Protein AF-A0A0R3KIQ6-F1 (afdb_monomer_lite)

Sequence (219 aa):
MPLKGTGNAFWSISVEEQFYLLAPAIVVAMKFGRNPFLWILVSSFLWFFHLVDFASISLGVLAATTQRLYGNFHLRTSIVAILVGSCILSLLVLATLSYARGAPFFAISTVLLCARPGSRHSIGMLAGAISYPMYLNHWIGGFVVHGIAKRIDWLTQPATGLLSYAVGVAAGAFAYVMIDRTVMANRDKFYSPQFGTTLALIAYGLVLLGISGGFSLVK

Foldseek 3Di:
DVVPPPCCVVQFDPVVVLCVLVLCCCCPVPPCSLPLVVLVVVLVVCLVVLVQ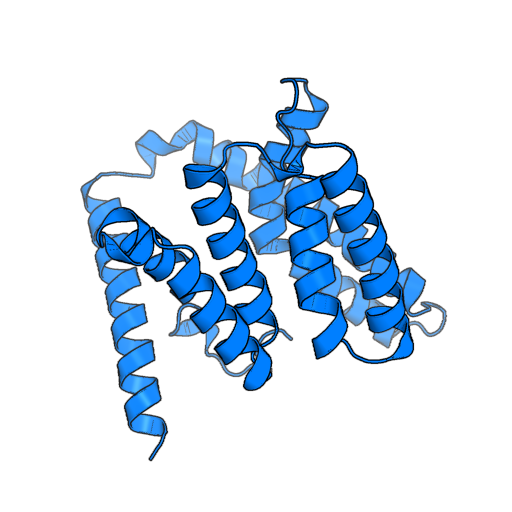VSSLVSLVSSVVSVCVVPPLPCPPPVNLVVLVVQLVVLVVCCVPPDCSRSVSSNNSSVCSNPPDDDDDDPVVVLCVLLVVLLVVQLVVLLVVLVVVCVVPVVCDPVNSVVRSNVVSSVRSSVCSVPPVVVCVVCVVVVDDPVVVVVVSCVNVVSSVCVVVVVVVVVD

Organism: NCBI:txid280332

pLDDT: mean 86.58, std 12.36, range [36.0, 98.19]

Secondary structure (DSSP, 8-state):
-TTTT-SGGGTS--HHHHHHHHHHHHHHH-GGGG-HHHHHHHHHHHHHTT-HHHHHHHHHHHHHHHHHHH-SGGGSHHHHHHHHHHHHHHHHHHHHT-HHHHHHHHHHHHHHHH-S-----HHHHHHHHHHHHHHHHHHHHHHHHHHHHTT-TT--HHHHHHHHHHHHHHHHHHHIIIIIHHHHHTHHHH--HHHHHHHHHHHHHHHHHHHHHHHHHT-

Radius of gyration: 19.75 Å; chains: 1; bounding box: 46×47×53 Å

Structure (mmCIF, N/CA/C/O backbone):
data_AF-A0A0R3KIQ6-F1
#
_entry.id   AF-A0A0R3KIQ6-F1
#
loop_
_atom_site.group_PDB
_atom_site.id
_atom_site.type_symbol
_atom_site.label_atom_id
_atom_site.label_alt_id
_atom_site.label_comp_id
_atom_site.label_asym_id
_atom_site.label_entity_id
_atom_site.label_seq_id
_atom_site.pdbx_PDB_ins_code
_atom_site.Cartn_x
_atom_site.Cartn_y
_atom_site.Cartn_z
_atom_site.occupancy
_atom_site.B_iso_or_equiv
_atom_site.auth_seq_id
_atom_site.auth_comp_id
_atom_site.auth_asym_id
_atom_site.auth_atom_id
_atom_site.pdbx_PDB_model_num
ATOM 1 N N . MET A 1 1 ? 10.324 -12.050 -9.254 1.00 36.00 1 MET A N 1
ATOM 2 C CA . MET A 1 1 ? 9.281 -12.612 -8.366 1.00 36.00 1 MET A CA 1
ATOM 3 C C . MET A 1 1 ? 9.429 -11.945 -7.013 1.00 36.00 1 MET A C 1
ATOM 5 O O . MET A 1 1 ? 10.580 -11.863 -6.587 1.00 36.00 1 MET A O 1
ATOM 9 N N . PRO A 1 2 ? 8.340 -11.499 -6.360 1.00 37.22 2 PRO A N 1
ATOM 10 C CA . PRO A 1 2 ? 8.404 -10.718 -5.118 1.00 37.22 2 PRO A CA 1
ATOM 11 C C . PRO A 1 2 ? 9.254 -11.371 -4.019 1.00 37.22 2 PRO A C 1
ATOM 13 O O . PRO A 1 2 ? 9.805 -10.677 -3.183 1.00 37.22 2 PRO A O 1
ATOM 16 N N . LEU A 1 3 ? 9.436 -12.698 -4.054 1.00 47.47 3 LEU A N 1
ATOM 17 C CA . LEU A 1 3 ? 10.162 -13.447 -3.024 1.00 47.47 3 LEU A CA 1
ATOM 18 C C . LEU A 1 3 ? 11.100 -14.533 -3.592 1.00 47.47 3 LEU A C 1
ATOM 20 O O . LEU A 1 3 ? 11.274 -15.583 -2.988 1.00 47.47 3 LEU A O 1
ATOM 24 N N . LYS A 1 4 ? 11.674 -14.325 -4.790 1.00 51.38 4 LYS A N 1
ATOM 25 C CA . LYS A 1 4 ? 12.694 -15.212 -5.417 1.00 51.38 4 LYS A CA 1
ATOM 26 C C . LYS A 1 4 ? 12.372 -16.731 -5.472 1.00 51.38 4 LYS A C 1
ATOM 28 O O . LYS A 1 4 ? 13.275 -17.523 -5.701 1.00 51.38 4 LYS A O 1
ATOM 33 N N . GLY A 1 5 ? 11.111 -17.146 -5.313 1.00 47.22 5 GLY A N 1
ATOM 34 C CA . GLY A 1 5 ? 10.705 -18.559 -5.365 1.00 47.22 5 GLY A CA 1
ATOM 35 C C . GLY A 1 5 ? 11.002 -19.369 -4.095 1.00 47.22 5 GLY A C 1
ATOM 36 O O . GLY A 1 5 ? 10.979 -20.592 -4.146 1.00 47.22 5 GLY A O 1
ATOM 37 N N . THR A 1 6 ? 11.264 -18.725 -2.953 1.00 49.97 6 THR A N 1
ATOM 38 C CA . THR A 1 6 ? 11.767 -19.395 -1.735 1.00 49.97 6 THR A CA 1
ATOM 39 C C . THR A 1 6 ? 10.716 -20.148 -0.907 1.00 49.97 6 THR A C 1
ATOM 41 O O . THR A 1 6 ? 10.953 -20.428 0.261 1.00 49.97 6 THR A O 1
ATOM 44 N N . GLY A 1 7 ? 9.536 -20.465 -1.449 1.00 43.06 7 GLY A N 1
ATOM 45 C CA . GLY A 1 7 ? 8.493 -21.206 -0.719 1.00 43.06 7 GLY A CA 1
ATOM 46 C C . GLY A 1 7 ? 7.893 -20.482 0.497 1.00 43.06 7 GLY A C 1
ATOM 47 O O . GLY A 1 7 ? 6.891 -20.942 1.023 1.00 43.06 7 GLY A O 1
ATOM 48 N N . ASN A 1 8 ? 8.417 -19.317 0.899 1.00 45.06 8 ASN A N 1
ATOM 49 C CA . ASN A 1 8 ? 7.943 -18.541 2.053 1.00 45.06 8 ASN A CA 1
ATOM 50 C C . ASN A 1 8 ? 6.436 -18.238 2.019 1.00 45.06 8 ASN A C 1
ATOM 52 O O . ASN A 1 8 ? 5.838 -18.107 3.077 1.00 45.06 8 ASN A O 1
ATOM 56 N N . ALA A 1 9 ? 5.818 -18.208 0.834 1.00 47.91 9 ALA A N 1
ATOM 57 C CA . ALA A 1 9 ? 4.373 -18.057 0.663 1.00 47.91 9 ALA A CA 1
ATOM 58 C C . ALA A 1 9 ? 3.537 -19.241 1.199 1.00 47.91 9 ALA A C 1
ATOM 60 O O . ALA A 1 9 ? 2.340 -19.082 1.410 1.00 47.91 9 ALA A O 1
ATOM 61 N N . PHE A 1 10 ? 4.132 -20.422 1.407 1.00 44.00 10 PHE A N 1
ATOM 62 C CA . PHE A 1 10 ? 3.423 -21.604 1.913 1.00 44.00 10 PHE A CA 1
ATOM 63 C C . PHE A 1 10 ? 3.305 -21.641 3.441 1.00 44.00 10 PHE A C 1
ATOM 65 O O . PHE A 1 10 ? 2.395 -22.282 3.958 1.00 44.00 10 PHE A O 1
ATOM 72 N N . TRP A 1 11 ? 4.214 -20.984 4.168 1.00 40.31 11 TRP A N 1
ATOM 73 C CA . TRP A 1 11 ? 4.325 -21.113 5.631 1.00 40.31 11 TRP A CA 1
ATOM 74 C C . TRP A 1 11 ? 4.479 -19.787 6.378 1.00 40.31 11 TRP A C 1
ATOM 76 O O . TRP A 1 11 ? 4.433 -19.781 7.606 1.00 40.31 11 TRP A O 1
ATOM 86 N N . SER A 1 12 ? 4.640 -18.663 5.676 1.00 45.25 12 SER A N 1
ATOM 87 C CA . SER A 1 12 ? 4.770 -17.345 6.291 1.00 45.25 12 SER A CA 1
ATOM 88 C C . SER A 1 12 ? 3.876 -16.335 5.585 1.00 45.25 12 SER A C 1
ATOM 90 O O . SER A 1 12 ? 3.903 -16.186 4.364 1.00 45.25 12 SER A O 1
ATOM 92 N N . ILE A 1 13 ? 3.091 -15.614 6.380 1.00 58.38 13 ILE A N 1
ATOM 93 C CA . ILE A 1 13 ? 2.455 -14.373 5.946 1.00 58.38 13 ILE A CA 1
ATOM 94 C C . ILE A 1 13 ? 3.600 -13.429 5.556 1.00 58.38 13 ILE A C 1
ATOM 96 O O . ILE A 1 13 ? 4.534 -13.256 6.347 1.00 58.38 13 ILE A O 1
ATOM 100 N N . SER A 1 14 ? 3.586 -12.875 4.339 1.00 66.06 14 SER A N 1
ATOM 101 C CA . SER A 1 14 ? 4.676 -12.000 3.899 1.00 66.06 14 SER A CA 1
ATOM 102 C C . SER A 1 14 ? 4.797 -10.797 4.843 1.00 66.06 14 SER A C 1
ATOM 104 O O . SER A 1 14 ? 3.870 -10.432 5.566 1.00 66.06 14 SER A O 1
ATOM 106 N N . VAL A 1 15 ? 5.999 -10.230 4.928 1.00 61.94 15 VAL A N 1
ATOM 107 C CA . VAL A 1 15 ? 6.322 -9.198 5.924 1.00 61.94 15 VAL A CA 1
ATOM 108 C C . VAL A 1 15 ? 5.410 -7.969 5.770 1.00 61.94 15 VAL A C 1
ATOM 110 O O . VAL A 1 15 ? 5.099 -7.304 6.756 1.00 61.94 15 VAL A O 1
ATOM 113 N N . GLU A 1 16 ? 4.927 -7.699 4.555 1.00 66.75 16 GLU A N 1
ATOM 114 C CA . GLU A 1 16 ? 3.929 -6.661 4.271 1.00 66.75 16 GLU A CA 1
ATOM 115 C C . GLU A 1 16 ? 2.601 -6.931 5.004 1.00 66.75 16 GLU A C 1
ATOM 117 O O . GLU A 1 16 ? 2.075 -6.084 5.726 1.00 66.75 16 GLU A O 1
ATOM 122 N N . GLU A 1 17 ? 2.096 -8.155 4.917 1.00 72.06 17 GLU A N 1
ATOM 123 C CA . GLU A 1 17 ? 0.870 -8.594 5.568 1.00 72.06 17 GLU A CA 1
ATOM 124 C C . GLU A 1 17 ? 1.038 -8.723 7.091 1.00 72.06 17 GLU A C 1
ATOM 126 O O . GLU A 1 17 ? 0.106 -8.419 7.839 1.00 72.06 17 GLU A O 1
ATOM 131 N N . GLN A 1 18 ? 2.236 -9.065 7.582 1.00 71.38 18 GLN A N 1
ATOM 132 C CA . GLN A 1 18 ? 2.551 -8.971 9.016 1.00 71.38 18 GLN A CA 1
ATOM 133 C C . GLN A 1 18 ? 2.454 -7.521 9.506 1.00 71.38 18 GLN A C 1
ATOM 135 O O . GLN A 1 18 ? 1.893 -7.264 10.576 1.00 71.38 18 GLN A O 1
ATOM 140 N N . PHE A 1 19 ? 2.943 -6.559 8.716 1.00 74.44 19 PHE A N 1
ATOM 141 C CA . PHE A 1 19 ? 2.805 -5.141 9.034 1.00 74.44 19 PHE A CA 1
ATOM 142 C C . PHE A 1 19 ? 1.327 -4.731 9.109 1.00 74.44 19 PHE A C 1
ATOM 144 O O . PHE A 1 19 ? 0.935 -4.053 10.062 1.00 74.44 19 PHE A O 1
ATOM 151 N N . TYR A 1 20 ? 0.484 -5.184 8.175 1.00 77.50 20 TYR A N 1
ATOM 152 C CA . TYR A 1 20 ? -0.956 -4.897 8.207 1.00 77.50 20 TYR A CA 1
ATOM 153 C C . TYR A 1 20 ? -1.700 -5.543 9.376 1.00 77.50 20 TYR A C 1
ATOM 155 O O . TYR A 1 20 ? -2.711 -4.998 9.811 1.00 77.50 20 TYR A O 1
ATOM 163 N N . LEU A 1 21 ? -1.210 -6.658 9.921 1.00 83.00 21 LEU A N 1
ATOM 164 C CA . LEU A 1 21 ? -1.785 -7.272 11.122 1.00 83.00 21 LEU A CA 1
ATOM 165 C C . LEU A 1 21 ? -1.336 -6.572 12.414 1.00 83.00 21 LEU A C 1
ATOM 167 O O . LEU A 1 21 ? -2.117 -6.464 13.366 1.00 83.00 21 LEU A O 1
ATOM 171 N N . LEU A 1 22 ? -0.088 -6.097 12.462 1.00 82.69 22 LEU A N 1
ATOM 172 C CA . LEU A 1 22 ? 0.516 -5.524 13.667 1.00 82.69 22 LEU A CA 1
ATOM 173 C C . LEU A 1 22 ? 0.264 -4.021 13.816 1.00 82.69 22 LEU A C 1
ATOM 175 O O . LEU A 1 22 ? -0.089 -3.571 14.907 1.00 82.69 22 LEU A O 1
ATOM 179 N N . ALA A 1 23 ? 0.416 -3.228 12.752 1.00 80.00 23 ALA A N 1
ATOM 180 C CA . ALA A 1 23 ? 0.294 -1.772 12.841 1.00 80.00 23 ALA A CA 1
ATOM 181 C C . ALA A 1 23 ? -1.091 -1.317 13.348 1.00 80.00 23 ALA A C 1
ATOM 183 O O . ALA A 1 23 ? -1.128 -0.526 14.294 1.00 80.00 23 ALA A O 1
ATOM 184 N N . PRO A 1 24 ? -2.234 -1.832 12.844 1.00 80.75 24 PRO A N 1
ATOM 185 C CA . PRO A 1 24 ? -3.546 -1.498 13.395 1.00 80.75 24 PRO A CA 1
ATOM 186 C C . PRO A 1 24 ? -3.693 -1.903 14.860 1.00 80.75 24 PRO A C 1
ATOM 188 O O . PRO A 1 24 ? -4.222 -1.122 15.647 1.00 80.75 24 PRO A O 1
ATOM 191 N N . ALA A 1 25 ? -3.181 -3.074 15.256 1.00 84.69 25 ALA A N 1
ATOM 192 C CA . ALA A 1 25 ? -3.214 -3.509 16.649 1.00 84.69 25 ALA A CA 1
ATOM 193 C C . ALA A 1 25 ? -2.437 -2.535 17.551 1.00 84.69 25 ALA A C 1
ATOM 195 O O . ALA A 1 25 ? -2.961 -2.104 18.575 1.00 84.69 25 ALA A O 1
ATOM 196 N N . ILE A 1 26 ? -1.245 -2.096 17.138 1.00 82.69 26 ILE A N 1
ATOM 197 C CA . ILE A 1 26 ? -0.446 -1.107 17.877 1.00 82.69 26 ILE A CA 1
ATOM 198 C C . ILE A 1 26 ? -1.175 0.243 17.950 1.00 82.69 26 ILE A C 1
ATOM 200 O O . ILE A 1 26 ? -1.303 0.820 19.029 1.00 82.69 26 ILE A O 1
ATOM 204 N N . VAL A 1 27 ? -1.694 0.748 16.826 1.00 83.62 27 VAL A N 1
ATOM 205 C CA . VAL A 1 27 ? -2.391 2.047 16.759 1.00 83.62 27 VAL A CA 1
ATOM 206 C C . VAL A 1 27 ? -3.682 2.041 17.588 1.00 83.62 27 VAL A C 1
ATOM 208 O O . VAL A 1 27 ? -4.011 3.027 18.258 1.00 83.62 27 VAL A O 1
ATOM 211 N N . VAL A 1 28 ? -4.443 0.947 17.554 1.00 85.50 28 VAL A N 1
ATOM 212 C CA . VAL A 1 28 ? -5.732 0.844 18.245 1.00 85.50 28 VAL A CA 1
ATOM 213 C C . VAL A 1 28 ? -5.536 0.519 19.721 1.00 85.50 28 VAL A C 1
ATOM 215 O O . VAL A 1 28 ? -6.093 1.236 20.556 1.00 85.50 28 VAL A O 1
ATOM 218 N N . ALA A 1 29 ? -4.739 -0.501 20.046 1.00 86.38 29 ALA A N 1
ATOM 219 C CA . ALA A 1 29 ? -4.605 -1.026 21.403 1.00 86.38 29 ALA A CA 1
ATOM 220 C C . ALA A 1 29 ? -3.623 -0.228 22.273 1.00 86.38 29 ALA A C 1
ATOM 222 O O . ALA A 1 29 ? -3.791 -0.178 23.491 1.00 86.38 29 ALA A O 1
ATOM 223 N N . MET A 1 30 ? -2.617 0.429 21.684 1.00 87.12 30 MET A N 1
ATOM 224 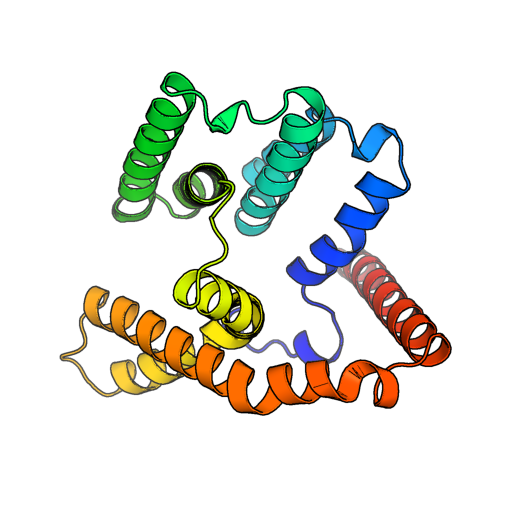C CA . MET A 1 30 ? -1.566 1.112 22.443 1.00 87.12 30 MET A CA 1
ATOM 225 C C . MET A 1 30 ? -1.674 2.630 22.289 1.00 87.12 30 MET A C 1
ATOM 227 O O . MET A 1 30 ? -1.696 3.174 21.185 1.00 87.12 30 MET A O 1
ATOM 231 N N . LYS A 1 31 ? -1.691 3.362 23.413 1.00 83.38 31 LYS A N 1
ATOM 232 C CA . LYS A 1 31 ? -1.783 4.836 23.396 1.00 83.38 31 LYS A CA 1
ATOM 233 C C . LYS A 1 31 ? -0.633 5.481 22.616 1.00 83.38 31 LYS A C 1
ATOM 235 O O . LYS A 1 31 ? -0.865 6.441 21.888 1.00 83.38 31 LYS A O 1
ATOM 240 N N . PHE A 1 32 ? 0.580 4.936 22.730 1.00 88.50 32 PHE A N 1
ATOM 241 C CA . PHE A 1 32 ? 1.753 5.449 22.021 1.00 88.50 32 PHE A CA 1
ATOM 242 C C . PHE A 1 32 ? 1.733 5.144 20.518 1.00 88.50 32 PHE A C 1
ATOM 244 O O . PHE A 1 32 ? 2.318 5.899 19.751 1.00 88.50 32 PHE A O 1
ATOM 251 N N . GLY A 1 33 ? 1.012 4.106 20.072 1.00 84.75 33 GLY A N 1
ATOM 252 C CA . GLY A 1 33 ? 0.865 3.776 18.649 1.00 84.75 33 GLY A CA 1
ATOM 253 C C . GLY A 1 33 ? 0.164 4.876 17.849 1.00 84.75 33 GLY A C 1
ATOM 254 O O . GLY A 1 33 ? 0.202 4.901 16.626 1.00 84.75 33 GLY A O 1
ATOM 255 N N . ARG A 1 34 ? -0.457 5.825 18.547 1.00 89.38 34 ARG A N 1
ATOM 256 C CA . ARG A 1 34 ? -1.165 6.976 17.986 1.00 89.38 34 ARG A CA 1
ATOM 257 C C . ARG A 1 34 ? -0.287 8.223 17.869 1.00 89.38 34 ARG A C 1
ATOM 259 O O . ARG A 1 34 ? -0.786 9.255 17.434 1.00 89.38 34 ARG A O 1
ATOM 266 N N . ASN A 1 35 ? 0.970 8.150 18.303 1.00 92.69 35 ASN A N 1
ATOM 267 C CA . ASN A 1 35 ? 1.903 9.268 18.315 1.00 92.69 35 ASN A CA 1
ATOM 268 C C . ASN A 1 35 ? 2.641 9.370 16.962 1.00 92.69 35 ASN A C 1
ATOM 270 O O . ASN A 1 35 ? 3.396 8.455 16.636 1.00 92.69 35 ASN A O 1
ATOM 274 N N . PRO A 1 36 ? 2.499 10.466 16.191 1.00 93.81 36 PRO A N 1
ATOM 275 C CA . PRO A 1 36 ? 3.226 10.643 14.932 1.00 93.81 36 PRO A CA 1
ATOM 276 C C . PRO A 1 36 ? 4.748 10.605 15.089 1.00 93.81 36 PRO A C 1
ATOM 278 O O . PRO A 1 36 ? 5.432 10.092 14.211 1.00 93.81 36 PRO A O 1
ATOM 281 N N . PHE A 1 37 ? 5.295 11.076 16.215 1.00 94.69 37 PHE A N 1
ATOM 282 C CA . PHE A 1 37 ? 6.743 11.061 16.444 1.00 94.69 37 PHE A CA 1
ATOM 283 C C . PHE A 1 37 ? 7.321 9.644 16.431 1.00 94.69 37 PHE A C 1
ATOM 285 O O . PHE A 1 37 ? 8.405 9.434 15.894 1.00 94.69 37 PHE A O 1
ATOM 292 N N . LEU A 1 38 ? 6.579 8.657 16.947 1.00 93.50 38 LEU A N 1
ATOM 293 C CA . LEU A 1 38 ? 6.974 7.251 16.847 1.00 93.50 38 LEU A CA 1
ATOM 294 C C . LEU A 1 38 ? 7.113 6.833 15.384 1.00 93.50 38 LEU A C 1
ATOM 296 O O . LEU A 1 38 ? 8.107 6.224 15.006 1.00 93.50 38 LEU A O 1
ATOM 300 N N . TRP A 1 39 ? 6.127 7.178 14.559 1.00 94.25 39 TRP A N 1
ATOM 301 C CA . TRP A 1 39 ? 6.110 6.778 13.157 1.00 94.25 39 TRP A CA 1
ATOM 302 C C . TRP A 1 39 ? 7.160 7.509 12.324 1.00 94.25 39 TRP A C 1
ATOM 304 O O . TRP A 1 39 ? 7.699 6.891 11.415 1.00 94.25 39 TRP A O 1
ATOM 314 N N . ILE A 1 40 ? 7.536 8.743 12.684 1.00 96.00 40 ILE A N 1
ATOM 315 C CA . ILE A 1 40 ? 8.714 9.428 12.121 1.00 96.00 40 ILE A CA 1
ATOM 316 C C . ILE A 1 40 ? 9.991 8.630 12.410 1.00 96.00 40 ILE A C 1
ATOM 318 O O . ILE A 1 40 ? 10.800 8.418 11.505 1.00 96.00 40 ILE A O 1
ATOM 322 N N . LEU A 1 41 ? 10.180 8.182 13.657 1.00 95.69 41 LEU A N 1
ATOM 323 C CA . LEU A 1 41 ? 11.359 7.400 14.043 1.00 95.69 41 LEU A CA 1
AT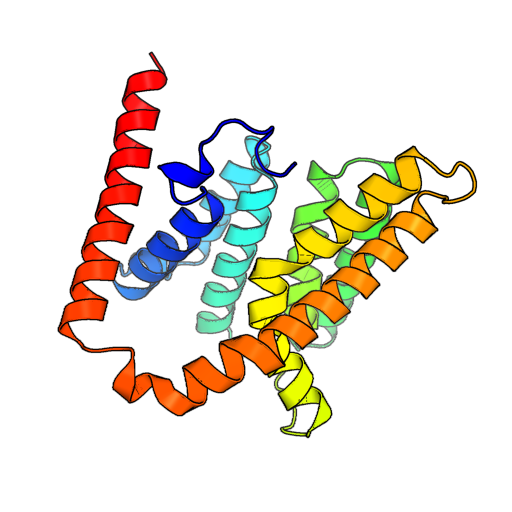OM 324 C C . LEU A 1 41 ? 11.386 6.052 13.318 1.00 95.69 41 LEU A C 1
ATOM 326 O O . LEU A 1 41 ? 12.410 5.692 12.745 1.00 95.69 41 LEU A O 1
ATOM 330 N N . VAL A 1 42 ? 10.252 5.345 13.283 1.00 93.19 42 VAL A N 1
ATOM 331 C CA . VAL A 1 42 ? 10.119 4.054 12.594 1.00 93.19 42 VAL A CA 1
ATOM 332 C C . VAL A 1 42 ? 10.386 4.204 11.097 1.00 93.19 42 VAL A C 1
ATOM 334 O O . VAL A 1 42 ? 11.208 3.468 10.556 1.00 93.19 42 VAL A O 1
ATOM 337 N N . SER A 1 43 ? 9.758 5.173 10.422 1.00 93.88 43 SER A N 1
ATOM 338 C CA . SER A 1 43 ? 9.947 5.363 8.981 1.00 93.88 43 SER A CA 1
ATOM 339 C C . SER A 1 43 ? 11.375 5.769 8.633 1.00 93.88 43 SER A C 1
ATOM 341 O O . SER A 1 43 ? 11.934 5.267 7.660 1.00 93.88 43 SER A O 1
ATOM 343 N N . SER A 1 44 ? 11.989 6.637 9.443 1.00 94.50 44 SER A N 1
ATOM 344 C CA . SER A 1 44 ? 13.379 7.062 9.242 1.00 94.50 44 SER A CA 1
ATOM 345 C C . SER A 1 44 ? 14.355 5.910 9.464 1.00 94.50 44 SER A C 1
ATOM 347 O O . SER A 1 44 ? 15.275 5.736 8.670 1.00 94.50 44 SER A O 1
ATOM 349 N N . PHE A 1 45 ? 14.132 5.091 10.497 1.00 95.31 45 PHE A N 1
ATOM 350 C CA . PHE A 1 45 ? 14.933 3.899 10.766 1.00 95.31 45 PHE A CA 1
ATOM 351 C C . PHE A 1 45 ? 14.848 2.906 9.602 1.00 95.31 45 PHE A C 1
ATOM 353 O O . PHE A 1 45 ? 15.872 2.510 9.052 1.00 95.31 45 PHE A O 1
ATOM 360 N N . LEU A 1 46 ? 13.635 2.554 9.167 1.00 92.50 46 LEU A N 1
ATOM 361 C CA . LEU A 1 46 ? 13.433 1.636 8.043 1.00 92.50 46 LEU A CA 1
ATOM 362 C C . LEU A 1 46 ? 14.097 2.161 6.766 1.00 92.50 46 LEU A C 1
ATOM 364 O O . LEU A 1 46 ? 14.768 1.413 6.056 1.00 92.50 46 LEU A O 1
ATOM 368 N N . TRP A 1 47 ? 13.972 3.459 6.498 1.00 93.12 47 TRP A N 1
ATOM 369 C CA . TRP A 1 47 ? 14.609 4.064 5.336 1.00 93.12 47 TRP A CA 1
ATOM 370 C C . TRP A 1 47 ? 16.141 4.036 5.420 1.00 93.12 47 TRP A C 1
ATOM 372 O O . TRP A 1 47 ? 16.793 3.675 4.439 1.00 93.12 47 TRP A O 1
ATOM 382 N N . PHE A 1 48 ? 16.711 4.343 6.590 1.00 93.00 48 PHE A N 1
ATOM 383 C CA . PHE A 1 48 ? 18.156 4.307 6.841 1.00 93.00 48 PHE A CA 1
ATOM 384 C C . PHE A 1 48 ? 18.754 2.914 6.604 1.00 93.00 48 PHE A C 1
ATOM 386 O O . PHE A 1 48 ? 19.819 2.796 6.005 1.00 93.00 48 PHE A O 1
ATOM 393 N N . PHE A 1 49 ? 18.040 1.854 6.991 1.00 91.12 49 PHE A N 1
ATOM 394 C CA . PHE A 1 49 ? 18.449 0.464 6.756 1.00 91.12 49 PHE A CA 1
ATOM 395 C C . PHE A 1 49 ? 18.085 -0.070 5.359 1.00 91.12 49 PHE A C 1
ATOM 397 O O . PHE A 1 49 ? 18.129 -1.277 5.131 1.00 91.12 49 PHE A O 1
ATOM 404 N N . HIS A 1 50 ? 17.727 0.803 4.411 1.00 87.19 50 HIS A N 1
ATOM 405 C CA . HIS A 1 50 ? 17.331 0.431 3.047 1.00 87.19 50 HIS A CA 1
ATOM 406 C C . HIS A 1 50 ? 16.127 -0.530 2.972 1.00 87.19 50 HIS A C 1
ATOM 408 O O . HIS A 1 50 ? 15.917 -1.203 1.963 1.00 87.19 50 HIS A O 1
ATOM 414 N N . LEU A 1 51 ? 15.277 -0.537 4.000 1.00 87.50 51 LEU A N 1
ATOM 415 C CA . LEU A 1 51 ? 14.008 -1.264 4.057 1.00 87.50 51 LEU A CA 1
ATOM 416 C C . LEU A 1 51 ? 12.892 -0.407 3.428 1.00 87.50 51 LEU A C 1
ATOM 418 O O . LEU A 1 51 ? 11.918 -0.025 4.076 1.00 87.50 51 LEU A O 1
ATOM 422 N N . VAL A 1 52 ? 13.088 -0.055 2.154 1.00 86.94 52 VAL A N 1
ATOM 423 C CA . VAL A 1 52 ? 12.360 1.001 1.419 1.00 86.94 52 VAL A CA 1
ATOM 424 C C . VAL A 1 52 ? 10.852 0.753 1.354 1.00 86.94 52 VAL A C 1
ATOM 426 O O . VAL A 1 52 ? 10.067 1.684 1.552 1.00 86.94 52 VAL A O 1
ATOM 429 N N . ASP A 1 53 ? 10.436 -0.487 1.106 1.00 83.56 53 ASP A N 1
ATOM 430 C CA . ASP A 1 53 ? 9.016 -0.834 0.996 1.00 83.56 53 ASP A CA 1
ATOM 431 C C . ASP A 1 53 ? 8.306 -0.584 2.339 1.00 83.56 53 ASP A C 1
ATOM 433 O O . ASP A 1 53 ? 7.284 0.100 2.408 1.00 83.56 53 ASP A O 1
ATOM 437 N N . PHE A 1 54 ? 8.932 -0.992 3.444 1.00 84.56 54 PHE A N 1
ATOM 438 C CA . PHE A 1 54 ? 8.424 -0.776 4.801 1.00 84.56 54 PHE A CA 1
ATOM 439 C C . PHE A 1 54 ? 8.469 0.693 5.225 1.00 84.56 54 PHE A C 1
ATOM 441 O O . PHE A 1 54 ? 7.552 1.179 5.893 1.00 84.56 54 PHE A O 1
ATOM 448 N N . ALA A 1 55 ? 9.504 1.430 4.815 1.00 90.38 55 ALA A N 1
ATOM 449 C CA . ALA A 1 55 ? 9.561 2.874 5.014 1.00 90.38 55 ALA A CA 1
ATOM 450 C C . ALA A 1 55 ? 8.355 3.557 4.346 1.00 90.38 55 ALA A C 1
ATOM 452 O O . ALA A 1 55 ? 7.665 4.349 4.984 1.00 90.38 55 ALA A O 1
ATOM 453 N N . SER A 1 56 ? 8.028 3.170 3.112 1.00 90.06 56 SER A N 1
ATOM 454 C CA . SER A 1 56 ? 6.874 3.694 2.366 1.00 90.06 56 SER A CA 1
ATOM 455 C C . SER A 1 56 ? 5.546 3.413 3.080 1.00 90.06 56 SER A C 1
ATOM 457 O O . SER A 1 56 ? 4.713 4.309 3.224 1.00 90.06 56 SER A O 1
ATOM 459 N N . ILE A 1 57 ? 5.361 2.193 3.593 1.00 87.25 57 ILE A N 1
ATOM 460 C CA . ILE A 1 57 ? 4.140 1.811 4.319 1.00 87.25 57 ILE A CA 1
ATOM 461 C C . ILE A 1 57 ? 4.042 2.547 5.666 1.00 87.25 57 ILE A C 1
ATOM 463 O O . ILE A 1 57 ? 2.988 3.088 6.009 1.00 87.25 57 ILE A O 1
ATOM 467 N N . SER A 1 58 ? 5.137 2.621 6.426 1.00 91.38 58 SER A N 1
ATOM 468 C CA . SER A 1 58 ? 5.167 3.321 7.721 1.00 91.38 58 SER A CA 1
ATOM 469 C C . SER A 1 58 ? 4.920 4.829 7.593 1.00 91.38 58 SER A C 1
ATOM 471 O O . SER A 1 58 ? 4.260 5.406 8.459 1.00 91.38 58 SER A O 1
ATOM 473 N N . LEU A 1 59 ? 5.330 5.457 6.483 1.00 94.06 59 LEU A N 1
ATOM 474 C CA . LEU A 1 59 ? 4.940 6.831 6.145 1.00 94.06 59 LEU A CA 1
ATOM 475 C C . LEU A 1 59 ? 3.421 6.975 5.957 1.00 94.06 59 LEU A C 1
ATOM 477 O O . LEU A 1 59 ? 2.854 8.002 6.325 1.00 94.06 59 LEU A O 1
ATOM 481 N N . GLY A 1 60 ? 2.738 5.945 5.452 1.00 92.00 60 GLY A N 1
ATOM 482 C CA . GLY A 1 60 ? 1.274 5.893 5.415 1.00 92.00 60 GLY A CA 1
ATOM 483 C C . GLY A 1 60 ? 0.647 5.911 6.814 1.00 92.00 60 GLY A C 1
ATOM 484 O O . GLY A 1 60 ? -0.318 6.639 7.056 1.00 92.00 60 GLY A O 1
ATOM 485 N N . VAL A 1 61 ? 1.231 5.183 7.772 1.00 91.56 61 VAL A N 1
ATOM 486 C CA . VAL A 1 61 ? 0.778 5.205 9.177 1.00 91.56 61 VAL A CA 1
ATOM 487 C C . VAL A 1 61 ? 1.074 6.555 9.839 1.00 91.56 61 VAL A C 1
ATOM 489 O O . VAL A 1 61 ? 0.233 7.090 10.572 1.00 91.56 61 VAL A O 1
ATOM 492 N N . LEU A 1 62 ? 2.225 7.160 9.533 1.00 94.88 62 LEU A N 1
ATOM 493 C CA . LEU A 1 62 ? 2.535 8.533 9.928 1.00 94.88 62 LEU A CA 1
ATOM 494 C C . LEU A 1 62 ? 1.484 9.513 9.389 1.00 94.88 62 LEU A C 1
ATOM 496 O O . LEU A 1 62 ? 0.964 10.332 10.147 1.00 94.88 62 LEU A O 1
ATOM 500 N N . ALA A 1 63 ? 1.121 9.415 8.110 1.00 94.12 63 ALA A N 1
ATOM 501 C CA . ALA A 1 63 ? 0.081 10.249 7.517 1.00 94.12 63 ALA A CA 1
ATOM 502 C C . ALA A 1 63 ? -1.272 10.071 8.218 1.00 94.12 63 ALA A C 1
ATOM 504 O O . ALA A 1 63 ? -1.895 11.067 8.582 1.00 94.12 63 ALA A O 1
ATOM 505 N N . ALA A 1 64 ? -1.695 8.833 8.485 1.00 91.12 64 ALA A N 1
ATOM 506 C CA . ALA A 1 64 ? -2.956 8.551 9.173 1.00 91.12 64 ALA A CA 1
ATOM 507 C C . ALA A 1 64 ? -2.979 9.100 10.614 1.00 91.12 64 ALA A C 1
ATOM 509 O O . ALA A 1 64 ? -3.953 9.725 11.044 1.00 91.12 64 ALA A O 1
ATOM 510 N N . THR A 1 65 ? -1.893 8.914 11.371 1.00 92.62 65 THR A N 1
ATOM 511 C CA . THR A 1 65 ? -1.785 9.441 12.744 1.00 92.62 65 THR A CA 1
ATOM 512 C C . THR A 1 65 ? -1.703 10.967 12.775 1.00 92.62 65 THR A C 1
ATOM 514 O O . THR A 1 65 ? -2.306 11.595 13.646 1.00 92.62 65 THR A O 1
ATOM 517 N N . THR A 1 66 ? -1.046 11.577 11.789 1.00 93.94 66 THR A N 1
ATOM 518 C CA . THR A 1 66 ? -0.978 13.036 11.621 1.00 93.94 66 THR A CA 1
ATOM 519 C C . THR A 1 66 ? -2.339 13.611 11.229 1.00 93.94 66 THR A C 1
ATOM 521 O O . THR A 1 66 ? -2.781 14.593 11.824 1.00 93.94 66 THR A O 1
ATOM 524 N N . GLN A 1 67 ? -3.054 12.977 10.294 1.00 92.94 67 GLN A N 1
ATOM 525 C CA . GLN A 1 67 ? -4.407 13.383 9.901 1.00 92.94 67 GLN A CA 1
ATOM 526 C C . GLN A 1 67 ? -5.362 13.357 11.097 1.00 92.94 67 GLN A C 1
ATOM 528 O O . GLN A 1 67 ? -6.192 14.248 11.255 1.00 92.94 67 GLN A O 1
ATOM 533 N N . ARG A 1 68 ? -5.225 12.373 11.990 1.00 90.06 68 ARG A N 1
ATOM 534 C CA . ARG A 1 68 ? -6.028 12.333 13.214 1.00 90.06 68 ARG A CA 1
ATOM 535 C C . ARG A 1 68 ? -5.800 13.550 14.119 1.00 90.06 68 ARG A C 1
ATOM 537 O O . ARG A 1 68 ? -6.753 14.000 14.747 1.00 90.06 68 ARG A O 1
ATOM 544 N N . LEU A 1 69 ? -4.568 14.053 14.223 1.00 92.00 69 LEU A N 1
ATOM 545 C CA . LEU A 1 69 ? -4.249 15.204 15.078 1.00 92.00 69 LEU A CA 1
ATOM 546 C C . LEU A 1 69 ? -4.570 16.547 14.418 1.00 92.00 69 LEU A C 1
ATOM 548 O O . LEU A 1 69 ? -5.045 17.457 15.089 1.00 92.00 69 LEU A O 1
ATOM 552 N N . TYR A 1 70 ? -4.310 16.674 13.117 1.00 93.62 70 TYR A N 1
ATOM 553 C CA . TYR A 1 70 ? -4.357 17.955 12.401 1.00 93.62 70 TYR A CA 1
ATOM 554 C C . TYR A 1 70 ? -5.492 18.048 11.369 1.00 93.62 70 TYR A C 1
ATOM 556 O O . TYR A 1 70 ? -5.575 19.024 10.619 1.00 93.62 70 TYR A O 1
ATOM 564 N N . GLY A 1 71 ? -6.372 17.047 11.311 1.00 92.69 71 GLY A N 1
ATOM 565 C CA . GLY A 1 71 ? -7.455 16.959 10.338 1.00 92.69 71 GLY A CA 1
ATOM 566 C C . GLY A 1 71 ? -6.939 16.808 8.905 1.00 92.69 71 GLY A C 1
ATOM 567 O O . GLY A 1 71 ? -5.893 16.216 8.649 1.00 92.69 71 GLY A O 1
ATOM 568 N N . ASN A 1 72 ? -7.665 17.378 7.943 1.00 94.44 72 ASN A N 1
ATOM 569 C CA . ASN A 1 72 ? -7.357 17.273 6.511 1.00 94.44 72 ASN A CA 1
ATOM 570 C C . ASN A 1 72 ? -6.296 18.290 6.050 1.00 94.44 72 ASN A C 1
ATOM 572 O O . ASN A 1 72 ? -6.500 19.032 5.086 1.00 94.44 72 ASN A O 1
ATOM 576 N N . PHE A 1 73 ? -5.167 18.364 6.758 1.00 94.25 73 PHE A N 1
ATOM 577 C CA . PHE A 1 73 ? -4.093 19.324 6.473 1.00 94.25 73 PHE A CA 1
ATOM 578 C C . PHE A 1 73 ? -3.529 19.178 5.050 1.00 94.25 73 PHE A C 1
ATOM 580 O O . PHE A 1 73 ? -3.156 20.174 4.429 1.00 94.25 73 PHE A O 1
ATOM 587 N N . HIS A 1 74 ? -3.514 17.953 4.516 1.00 94.75 74 HIS A N 1
ATOM 588 C CA . HIS A 1 74 ? -3.000 17.610 3.189 1.00 94.75 74 HIS A CA 1
ATOM 589 C C . HIS A 1 74 ? -3.824 18.192 2.036 1.00 94.75 74 HIS A C 1
ATOM 591 O O . HIS A 1 74 ? -3.338 18.250 0.911 1.00 94.75 74 HIS A O 1
ATOM 597 N N . LEU A 1 75 ? -5.050 18.655 2.306 1.00 95.44 75 LEU A N 1
ATOM 598 C CA . LEU A 1 75 ? -5.913 19.294 1.308 1.00 95.44 75 LEU A CA 1
ATOM 599 C C . LEU A 1 75 ? -5.646 20.797 1.145 1.00 95.44 75 LEU A C 1
ATOM 601 O O . LEU A 1 75 ? -6.174 21.407 0.216 1.00 95.44 75 LEU A O 1
ATOM 605 N N . ARG A 1 76 ? -4.842 21.411 2.022 1.00 96.12 76 ARG A N 1
ATOM 606 C CA . ARG A 1 76 ? -4.483 22.834 1.915 1.00 96.12 76 ARG A CA 1
ATOM 607 C C . ARG A 1 76 ? -3.670 23.070 0.643 1.00 96.12 76 ARG A C 1
ATOM 609 O O . ARG A 1 76 ? -2.719 22.339 0.395 1.00 96.12 76 ARG A O 1
ATOM 616 N N . THR A 1 77 ? -3.979 24.121 -0.117 1.00 96.50 77 THR A N 1
ATOM 617 C CA . THR A 1 77 ? -3.352 24.400 -1.425 1.00 96.50 77 THR A CA 1
ATOM 618 C C . THR A 1 77 ? -1.823 24.420 -1.379 1.00 96.50 77 THR A C 1
ATOM 620 O O . THR A 1 77 ? -1.181 23.847 -2.253 1.00 96.50 77 THR A O 1
ATOM 623 N N . SER A 1 78 ? -1.231 25.015 -0.339 1.00 96.94 78 SER A N 1
ATOM 624 C CA . SER A 1 78 ? 0.225 25.029 -0.149 1.00 96.94 78 SER A CA 1
ATOM 625 C C . SER A 1 78 ? 0.801 23.626 0.042 1.00 96.94 78 SER A C 1
ATOM 627 O O . SER A 1 78 ? 1.811 23.285 -0.564 1.00 96.94 78 SER A O 1
ATOM 629 N N . ILE A 1 79 ? 0.132 22.785 0.833 1.00 97.00 79 ILE A N 1
ATOM 630 C CA . ILE A 1 79 ? 0.545 21.398 1.055 1.00 97.00 79 ILE A CA 1
ATOM 631 C C . ILE A 1 79 ? 0.341 20.570 -0.212 1.00 97.00 79 ILE A C 1
ATOM 633 O O . ILE A 1 79 ? 1.225 19.806 -0.575 1.00 97.00 79 ILE A O 1
ATOM 637 N N . VAL A 1 80 ? -0.759 20.764 -0.940 1.00 97.62 80 VAL A N 1
ATOM 638 C CA . VAL A 1 80 ? -0.982 20.118 -2.242 1.00 97.62 80 VAL A CA 1
ATOM 639 C C . VAL A 1 80 ? 0.136 20.474 -3.222 1.00 97.62 80 VAL A C 1
ATOM 641 O O . VAL A 1 80 ? 0.662 19.577 -3.871 1.00 97.62 80 VAL A O 1
ATOM 644 N N . ALA A 1 81 ? 0.544 21.744 -3.300 1.00 97.81 81 ALA A N 1
ATOM 645 C CA . ALA A 1 81 ? 1.659 22.162 -4.148 1.00 97.81 81 ALA A CA 1
ATOM 646 C C . ALA A 1 81 ? 2.977 21.481 -3.740 1.00 97.81 81 ALA A C 1
ATOM 648 O O . ALA A 1 81 ? 3.698 20.982 -4.604 1.00 97.81 81 ALA A O 1
ATOM 649 N N . ILE A 1 82 ? 3.255 21.383 -2.434 1.00 97.88 82 ILE A N 1
ATOM 650 C CA . ILE A 1 82 ? 4.419 20.653 -1.907 1.00 97.88 82 ILE A CA 1
ATOM 651 C C . ILE A 1 82 ? 4.351 19.167 -2.278 1.00 97.88 82 ILE A C 1
ATOM 653 O O . ILE A 1 82 ? 5.346 18.610 -2.730 1.00 97.88 82 ILE A O 1
ATOM 657 N N . LEU A 1 83 ? 3.191 18.524 -2.130 1.00 97.75 83 LEU A N 1
ATOM 658 C CA . LEU A 1 83 ? 3.003 17.110 -2.460 1.00 97.75 83 LEU A CA 1
ATOM 659 C C . LEU A 1 83 ? 3.147 16.855 -3.965 1.00 97.75 83 LEU A C 1
ATOM 661 O O . LEU A 1 83 ? 3.779 15.879 -4.354 1.00 97.75 83 LEU A O 1
ATOM 665 N N . VAL A 1 84 ? 2.617 17.734 -4.821 1.00 98.19 84 VAL A N 1
ATOM 666 C CA . VAL A 1 84 ? 2.801 17.648 -6.280 1.00 98.19 84 VAL A CA 1
ATOM 667 C C . VAL A 1 84 ? 4.275 17.822 -6.642 1.00 98.19 84 VAL A C 1
ATOM 669 O O . VAL A 1 84 ? 4.819 16.999 -7.375 1.00 98.19 84 VAL A O 1
ATOM 672 N N . GLY A 1 85 ? 4.942 18.839 -6.089 1.00 98.06 85 GLY A N 1
ATOM 673 C CA . GLY A 1 85 ? 6.373 19.059 -6.300 1.00 98.06 85 GLY A CA 1
ATOM 674 C C . GLY A 1 85 ? 7.219 17.873 -5.828 1.00 98.06 85 GLY A C 1
ATOM 675 O O . GLY A 1 85 ? 8.098 17.415 -6.556 1.00 98.06 85 GLY A O 1
ATOM 676 N N . SER A 1 86 ? 6.906 17.318 -4.654 1.00 97.56 86 SER A N 1
ATOM 677 C CA . SER A 1 86 ? 7.555 16.119 -4.117 1.00 97.56 86 SER A CA 1
ATOM 678 C C . SER A 1 86 ? 7.311 14.900 -5.003 1.00 97.56 86 SER A C 1
ATOM 680 O O . SER A 1 86 ? 8.254 14.166 -5.285 1.00 97.56 86 SER A O 1
ATOM 682 N N . CYS A 1 87 ? 6.091 14.712 -5.508 1.00 97.31 87 CYS A N 1
ATOM 683 C CA . CYS A 1 87 ? 5.750 13.628 -6.423 1.00 97.31 87 CYS A CA 1
ATOM 684 C C . CYS A 1 87 ? 6.555 13.716 -7.731 1.00 97.31 87 CYS A C 1
ATOM 686 O O . CYS A 1 87 ? 7.196 12.742 -8.118 1.00 97.31 87 CYS A O 1
ATOM 688 N N . ILE A 1 88 ? 6.612 14.895 -8.363 1.00 97.56 88 ILE A N 1
ATOM 689 C CA . ILE A 1 88 ? 7.379 15.121 -9.601 1.00 97.56 88 ILE A CA 1
ATOM 690 C C . ILE A 1 88 ? 8.876 14.900 -9.366 1.00 97.56 88 ILE A C 1
ATOM 692 O O . ILE A 1 88 ? 9.517 14.164 -10.116 1.00 97.56 88 ILE A O 1
ATOM 696 N N . LEU A 1 89 ? 9.439 15.497 -8.312 1.00 97.56 89 LEU A N 1
ATOM 697 C CA . LEU A 1 89 ? 10.856 15.335 -7.990 1.00 97.56 89 LEU A CA 1
ATOM 698 C C . LEU A 1 89 ? 11.195 13.866 -7.709 1.00 97.56 89 LEU A C 1
ATOM 700 O O . LEU A 1 89 ? 12.184 13.346 -8.218 1.00 97.56 89 LEU A O 1
ATOM 704 N N . SER A 1 90 ? 10.349 13.180 -6.943 1.00 96.50 90 SER A N 1
ATOM 705 C CA . SER A 1 90 ? 10.536 11.764 -6.627 1.00 96.50 90 SER A CA 1
ATOM 706 C C . SER A 1 90 ? 10.433 10.886 -7.870 1.00 96.50 90 SER A C 1
ATOM 708 O O . SER A 1 90 ? 11.206 9.942 -7.998 1.00 96.50 90 SER A O 1
ATOM 710 N N . LEU A 1 91 ? 9.548 11.218 -8.815 1.00 94.81 91 LEU A N 1
ATOM 711 C CA . LEU A 1 91 ? 9.446 10.530 -10.103 1.00 94.81 91 LEU A CA 1
ATOM 712 C C . LEU A 1 91 ? 10.727 10.687 -10.935 1.00 94.81 91 LEU A C 1
ATOM 714 O O . LEU A 1 91 ? 11.209 9.707 -11.501 1.00 94.81 91 LEU A O 1
ATOM 718 N N . LEU A 1 92 ? 11.319 11.885 -10.967 1.00 95.38 92 LEU A N 1
ATOM 719 C CA . LEU A 1 92 ? 12.611 12.105 -11.627 1.00 95.38 92 LEU A CA 1
ATOM 720 C C . LEU A 1 92 ? 13.722 11.280 -10.963 1.00 95.38 92 LEU A C 1
ATOM 722 O O . LEU A 1 92 ? 14.498 10.626 -11.660 1.00 95.38 92 LEU A O 1
ATOM 726 N N . VAL A 1 93 ? 13.768 11.249 -9.626 1.00 95.75 93 VAL A N 1
ATOM 727 C CA . VAL A 1 93 ? 14.729 10.434 -8.859 1.00 95.75 93 VAL A CA 1
ATOM 728 C C . VAL A 1 93 ? 14.539 8.939 -9.134 1.00 95.75 93 VAL A C 1
ATOM 730 O O . VAL A 1 93 ? 15.530 8.231 -9.311 1.00 95.75 93 VAL A O 1
ATOM 733 N N . LEU A 1 94 ? 13.293 8.458 -9.204 1.00 91.94 94 LEU A N 1
ATOM 734 C CA . LEU A 1 94 ? 12.965 7.076 -9.570 1.00 91.94 94 LEU A CA 1
ATOM 735 C C . LEU A 1 94 ? 13.455 6.729 -10.978 1.00 91.94 94 LEU A C 1
ATOM 737 O O . LEU A 1 94 ? 13.998 5.647 -11.181 1.00 91.94 94 LEU A O 1
ATOM 741 N N . ALA A 1 95 ? 13.275 7.643 -11.932 1.00 88.06 95 ALA A N 1
ATOM 742 C CA . ALA A 1 95 ? 13.626 7.420 -13.330 1.00 88.06 95 ALA A CA 1
ATOM 743 C C . ALA A 1 95 ? 15.138 7.466 -13.601 1.00 88.06 95 ALA A C 1
ATOM 745 O O . ALA A 1 95 ? 15.590 6.871 -14.575 1.00 88.06 95 ALA A O 1
ATOM 746 N N . THR A 1 96 ? 15.915 8.183 -12.780 1.00 90.31 96 THR A N 1
ATOM 747 C CA . THR A 1 96 ? 17.310 8.525 -13.124 1.00 90.31 96 THR A CA 1
ATOM 748 C C . THR A 1 96 ? 18.355 8.155 -12.077 1.00 90.31 96 THR A C 1
ATOM 750 O O . THR A 1 96 ? 19.512 7.959 -12.439 1.00 90.31 96 THR A O 1
ATOM 753 N N . LEU A 1 97 ? 17.996 8.067 -10.793 1.00 91.81 97 LEU A N 1
ATOM 754 C CA . LEU A 1 97 ? 18.978 8.001 -9.706 1.00 91.81 97 LEU A CA 1
ATOM 755 C C . LEU A 1 97 ? 18.838 6.747 -8.849 1.00 91.81 97 LEU A C 1
ATOM 757 O O . LEU A 1 97 ? 19.783 5.971 -8.726 1.00 91.81 97 LEU A O 1
ATOM 761 N N . SER A 1 98 ? 17.705 6.575 -8.167 1.00 91.44 98 SER A N 1
ATOM 762 C CA . SER A 1 98 ? 17.569 5.504 -7.180 1.00 91.44 98 SER A CA 1
ATOM 763 C C . SER A 1 98 ? 16.120 5.244 -6.798 1.00 91.44 98 SER A C 1
ATOM 765 O O . SER A 1 98 ? 15.441 6.117 -6.251 1.00 91.44 98 SER A O 1
ATOM 767 N N . TYR A 1 99 ? 15.702 3.986 -6.960 1.00 88.00 99 TYR A N 1
ATOM 768 C CA . TYR A 1 99 ? 14.429 3.494 -6.439 1.00 88.00 99 TYR A CA 1
ATOM 769 C C . TYR A 1 99 ? 14.297 3.756 -4.931 1.00 88.00 99 TYR A C 1
ATOM 771 O O . TYR A 1 99 ? 13.309 4.325 -4.478 1.00 88.00 99 TYR A O 1
ATOM 779 N N . ALA A 1 100 ? 15.343 3.441 -4.159 1.00 90.31 100 ALA A N 1
ATOM 780 C CA . ALA A 1 100 ? 15.342 3.543 -2.700 1.00 90.31 100 ALA A CA 1
ATOM 781 C C . ALA A 1 100 ? 15.145 4.968 -2.159 1.00 90.31 100 ALA A C 1
ATOM 783 O O . ALA A 1 100 ? 14.680 5.153 -1.033 1.00 90.31 100 ALA A O 1
ATOM 784 N N . ARG A 1 101 ? 15.518 5.981 -2.947 1.00 91.69 101 ARG A N 1
ATOM 785 C CA . ARG A 1 101 ? 15.370 7.391 -2.569 1.00 91.69 101 ARG A CA 1
ATOM 786 C C . ARG A 1 101 ? 14.071 7.991 -3.082 1.00 91.69 101 ARG A C 1
ATOM 788 O O . ARG A 1 101 ? 13.496 8.813 -2.387 1.00 91.69 101 ARG A O 1
ATOM 795 N N . GLY A 1 102 ? 13.618 7.603 -4.273 1.00 93.25 102 GLY A N 1
ATOM 796 C CA . GLY A 1 102 ? 12.407 8.166 -4.869 1.00 93.25 102 GLY A CA 1
ATOM 797 C C . GLY A 1 102 ? 11.114 7.494 -4.397 1.00 93.25 102 GLY A C 1
ATOM 798 O O . GLY A 1 102 ? 10.121 8.181 -4.165 1.00 93.25 102 GLY A O 1
ATOM 799 N N . ALA A 1 103 ? 11.115 6.170 -4.213 1.00 92.00 103 ALA A N 1
ATOM 800 C CA . ALA A 1 103 ? 9.888 5.396 -4.006 1.00 92.00 103 ALA A CA 1
ATOM 801 C C . ALA A 1 103 ? 9.075 5.826 -2.769 1.00 92.00 103 ALA A C 1
ATOM 803 O O . ALA A 1 103 ? 7.874 6.051 -2.932 1.00 92.00 103 ALA A O 1
ATOM 804 N N . PRO A 1 104 ? 9.670 6.039 -1.573 1.00 93.62 104 PRO A N 1
ATOM 805 C CA . PRO A 1 104 ? 8.884 6.379 -0.385 1.00 93.62 104 PRO A CA 1
ATOM 806 C C . PRO A 1 104 ? 8.146 7.711 -0.509 1.00 93.62 104 PRO A C 1
ATOM 808 O O . PRO A 1 104 ? 6.960 7.803 -0.189 1.00 93.62 104 PRO A O 1
ATOM 811 N N . PHE A 1 105 ? 8.827 8.738 -1.023 1.00 95.12 105 PHE A N 1
ATOM 812 C CA . PHE A 1 105 ? 8.258 10.075 -1.190 1.00 95.12 105 PHE A CA 1
ATOM 813 C C . PHE A 1 105 ? 7.240 10.127 -2.329 1.00 95.12 105 PHE A C 1
ATOM 815 O O . PHE A 1 105 ? 6.203 10.782 -2.192 1.00 95.12 105 PHE A O 1
ATOM 822 N N . PHE A 1 106 ? 7.489 9.395 -3.419 1.00 95.62 106 PHE A N 1
ATOM 823 C CA . PHE A 1 106 ? 6.521 9.244 -4.502 1.00 95.62 106 PHE A CA 1
ATOM 824 C C . PHE A 1 106 ? 5.234 8.574 -4.004 1.00 95.62 106 PHE A C 1
ATOM 826 O O . PHE A 1 106 ? 4.135 9.081 -4.244 1.00 95.62 106 PHE A O 1
ATOM 833 N N . ALA A 1 107 ? 5.367 7.473 -3.259 1.00 92.69 107 ALA A N 1
ATOM 834 C CA . ALA A 1 107 ? 4.237 6.713 -2.742 1.00 92.69 107 ALA A CA 1
ATOM 835 C C . ALA A 1 107 ? 3.395 7.543 -1.763 1.00 92.69 107 ALA A C 1
ATOM 837 O O . ALA A 1 107 ? 2.192 7.699 -1.980 1.00 92.69 107 ALA A O 1
ATOM 838 N N . ILE A 1 108 ? 4.008 8.137 -0.730 1.00 94.94 108 ILE A N 1
ATOM 839 C CA . ILE A 1 108 ? 3.248 8.902 0.271 1.00 94.94 108 ILE A CA 1
ATOM 840 C C . ILE A 1 108 ? 2.605 10.159 -0.320 1.00 94.94 108 ILE A C 1
ATOM 842 O O . ILE A 1 108 ? 1.469 10.488 0.027 1.00 94.94 108 ILE A O 1
ATOM 846 N N . SER A 1 109 ? 3.286 10.831 -1.254 1.00 96.94 109 SER A N 1
ATOM 847 C CA . SER A 1 109 ? 2.724 11.999 -1.935 1.00 96.94 109 SER A CA 1
ATOM 848 C C . SER A 1 109 ? 1.514 11.614 -2.773 1.00 96.94 109 SER A C 1
ATOM 850 O O . SER A 1 109 ? 0.482 12.275 -2.690 1.00 96.94 109 SER A O 1
ATOM 852 N N . THR A 1 110 ? 1.605 10.511 -3.521 1.00 95.00 110 THR A N 1
ATOM 853 C CA . THR A 1 110 ? 0.484 9.978 -4.305 1.00 95.00 110 THR A CA 1
ATOM 854 C C . THR A 1 110 ? -0.697 9.635 -3.402 1.00 95.00 110 THR A C 1
ATOM 856 O O . THR A 1 110 ? -1.808 10.101 -3.648 1.00 95.00 110 THR A O 1
ATOM 859 N N . VAL A 1 111 ? -0.461 8.898 -2.311 1.00 92.69 111 VAL A N 1
ATOM 860 C CA . VAL A 1 111 ? -1.511 8.535 -1.348 1.00 92.69 111 VAL A CA 1
ATOM 861 C C . VAL A 1 111 ? -2.187 9.779 -0.779 1.00 92.69 111 VAL A C 1
ATOM 863 O O . VAL A 1 111 ? -3.410 9.873 -0.834 1.00 92.69 111 VAL A O 1
ATOM 866 N N . LEU A 1 112 ? -1.428 10.760 -0.284 1.00 94.88 112 LEU A N 1
ATOM 867 C CA . LEU A 1 112 ? -1.995 11.987 0.283 1.00 94.88 112 LEU A CA 1
ATOM 868 C C . LEU A 1 112 ? -2.739 12.827 -0.764 1.00 94.88 112 LEU A C 1
ATOM 870 O O . LEU A 1 112 ? -3.803 13.367 -0.469 1.00 94.88 112 LEU A O 1
ATOM 874 N N . LEU A 1 113 ? -2.236 12.916 -1.997 1.00 95.38 113 LEU A N 1
ATOM 875 C CA . LEU A 1 113 ? -2.922 13.628 -3.081 1.00 95.38 113 LEU A CA 1
ATOM 876 C C . LEU A 1 113 ? -4.249 12.964 -3.462 1.00 95.38 113 LEU A C 1
ATOM 878 O O . LEU A 1 113 ? -5.216 13.681 -3.741 1.00 95.38 113 LEU A O 1
ATOM 882 N N . CYS A 1 114 ? -4.293 11.629 -3.446 1.00 91.19 114 CYS A N 1
ATOM 883 C CA . CYS A 1 114 ? -5.473 10.821 -3.751 1.00 91.19 114 CYS A CA 1
ATOM 884 C C . CYS A 1 114 ? -6.438 10.666 -2.567 1.00 91.19 114 CYS A C 1
ATOM 886 O O . CYS A 1 114 ? -7.616 10.395 -2.793 1.00 91.19 114 CYS A O 1
ATOM 888 N N . ALA A 1 115 ? -5.983 10.858 -1.325 1.00 89.69 115 ALA A N 1
ATOM 889 C CA . ALA A 1 115 ? -6.776 10.746 -0.098 1.00 89.69 115 ALA A CA 1
ATOM 890 C C . ALA A 1 115 ? -7.745 11.930 0.076 1.00 89.69 115 ALA A C 1
ATOM 892 O O . ALA A 1 115 ? -7.696 12.685 1.050 1.00 89.69 115 ALA A O 1
ATOM 893 N N . ARG A 1 116 ? -8.639 12.115 -0.892 1.00 89.00 116 ARG A N 1
ATOM 894 C CA . ARG A 1 116 ? -9.653 13.167 -0.913 1.00 89.00 116 ARG A CA 1
ATOM 895 C C . ARG A 1 116 ? -11.035 12.541 -0.752 1.00 89.00 116 ARG A C 1
ATOM 897 O O . ARG A 1 116 ? -11.287 11.492 -1.344 1.00 89.00 116 ARG A O 1
ATOM 904 N N . PRO A 1 117 ? -11.953 13.175 -0.006 1.00 83.50 117 PRO A N 1
ATOM 905 C CA . PRO A 1 117 ? -13.351 12.768 -0.016 1.00 83.50 117 PRO A CA 1
ATOM 906 C C . PRO A 1 117 ? -13.895 12.820 -1.450 1.00 83.50 117 PRO A C 1
ATOM 908 O O . PRO A 1 117 ? -13.937 13.884 -2.063 1.00 83.50 117 PRO A O 1
ATOM 911 N N . GLY A 1 118 ? -14.262 11.663 -1.998 1.00 78.81 118 GLY A N 1
ATOM 912 C CA . GLY A 1 118 ? -14.903 11.552 -3.306 1.00 78.81 118 GLY A CA 1
ATOM 913 C C . GLY A 1 118 ? -16.426 11.544 -3.188 1.00 78.81 118 GLY A C 1
ATOM 914 O O . GLY A 1 118 ? -16.981 11.146 -2.161 1.00 78.81 118 GLY A O 1
ATOM 915 N N . SER A 1 119 ? -17.117 11.943 -4.253 1.00 80.31 119 SER A N 1
ATOM 916 C CA . SER A 1 119 ? -18.560 11.740 -4.379 1.00 80.31 119 SER A CA 1
ATOM 917 C C . SER A 1 119 ? -18.876 10.295 -4.785 1.00 80.31 119 SER A C 1
ATOM 919 O O . SER A 1 119 ? -18.133 9.642 -5.523 1.00 80.31 119 SER A O 1
ATOM 921 N N . ARG A 1 120 ? -20.002 9.765 -4.294 1.00 82.69 120 ARG A N 1
ATOM 922 C CA . ARG A 1 120 ? -20.471 8.413 -4.630 1.00 82.69 120 ARG A CA 1
ATOM 923 C C . ARG A 1 120 ? -21.098 8.403 -6.027 1.00 82.69 120 ARG A C 1
ATOM 925 O O . ARG A 1 120 ? -22.308 8.541 -6.167 1.00 82.69 120 ARG A O 1
ATOM 932 N N . HIS A 1 121 ? -20.275 8.226 -7.056 1.00 88.62 121 HIS A N 1
ATOM 933 C CA . HIS A 1 121 ? -20.729 7.943 -8.423 1.00 88.62 121 HIS A CA 1
ATOM 934 C C . HIS A 1 121 ? -20.356 6.522 -8.840 1.00 88.62 121 HIS A C 1
ATOM 936 O O . HIS A 1 121 ? -19.419 5.939 -8.297 1.00 88.62 121 HIS A O 1
ATOM 942 N N . SER A 1 122 ? -21.054 5.974 -9.835 1.00 89.12 122 SER A N 1
ATOM 943 C CA . SER A 1 122 ? -20.882 4.588 -10.293 1.00 89.12 122 SER A CA 1
ATOM 944 C C . SER A 1 122 ? -19.435 4.236 -10.644 1.00 89.12 122 SER A C 1
ATOM 946 O O . SER A 1 122 ? -18.963 3.171 -10.262 1.00 89.12 122 SER A O 1
ATOM 948 N N . ILE A 1 123 ? -18.703 5.149 -11.293 1.00 87.38 123 ILE A N 1
ATOM 949 C CA . ILE A 1 123 ? -17.285 4.951 -11.637 1.00 87.38 123 ILE A CA 1
ATOM 950 C C . ILE A 1 123 ? -16.419 4.884 -10.374 1.00 87.38 123 ILE A C 1
ATOM 952 O O . ILE A 1 123 ? -15.588 3.992 -10.248 1.00 87.38 123 ILE A O 1
ATOM 956 N N . GLY A 1 124 ? -16.635 5.790 -9.415 1.00 84.19 124 GLY A N 1
ATOM 957 C CA . GLY A 1 124 ? -15.902 5.795 -8.147 1.00 84.19 124 GLY A CA 1
ATOM 958 C C . GLY A 1 124 ? -16.199 4.559 -7.297 1.00 84.19 124 GLY A C 1
ATOM 959 O O . GLY A 1 124 ? -15.292 3.989 -6.699 1.00 84.19 124 GLY A O 1
ATOM 960 N N . MET A 1 125 ? -17.452 4.095 -7.295 1.00 85.19 125 MET A N 1
ATOM 961 C CA . MET A 1 125 ? -17.833 2.845 -6.632 1.00 85.19 125 MET A CA 1
ATOM 962 C C . MET A 1 125 ? -17.184 1.632 -7.299 1.00 85.19 125 MET A C 1
ATOM 964 O O . MET A 1 125 ? -16.665 0.778 -6.590 1.00 85.19 125 MET A O 1
ATOM 968 N N . LEU A 1 126 ? -17.160 1.571 -8.635 1.00 86.81 126 LEU A N 1
ATOM 969 C CA . LEU A 1 126 ? -16.491 0.497 -9.370 1.00 86.81 126 LEU A CA 1
ATOM 970 C C . LEU A 1 126 ? -14.984 0.488 -9.094 1.00 86.81 126 LEU A C 1
ATOM 972 O O . LEU A 1 126 ? -14.444 -0.553 -8.735 1.00 86.81 126 LEU A O 1
ATOM 976 N N . ALA A 1 127 ? -14.322 1.642 -9.206 1.00 86.06 127 ALA A N 1
ATOM 977 C CA . ALA A 1 127 ? -12.897 1.790 -8.915 1.00 86.06 127 ALA A CA 1
ATOM 978 C C . ALA A 1 127 ? -12.565 1.379 -7.470 1.00 86.06 127 ALA A C 1
ATOM 980 O O . ALA A 1 127 ? -11.593 0.665 -7.231 1.00 86.06 127 ALA A O 1
ATOM 981 N N . GLY A 1 128 ? -13.409 1.771 -6.510 1.00 85.50 128 GLY A N 1
ATOM 982 C CA . GLY A 1 128 ? -13.296 1.333 -5.120 1.00 85.50 128 GLY A CA 1
ATOM 983 C C . GLY A 1 128 ? -13.488 -0.176 -4.962 1.00 85.50 128 GLY A C 1
ATOM 984 O O . GLY A 1 128 ? -12.732 -0.815 -4.238 1.00 85.50 128 GLY A O 1
ATOM 985 N N . ALA A 1 129 ? -14.443 -0.768 -5.674 1.00 86.50 129 ALA A N 1
ATOM 986 C CA . ALA A 1 129 ? -14.752 -2.188 -5.560 1.00 86.50 129 ALA A CA 1
ATOM 987 C C . ALA A 1 129 ? -13.650 -3.093 -6.145 1.00 86.50 129 ALA A C 1
ATOM 989 O O . ALA A 1 129 ? -13.322 -4.115 -5.549 1.00 86.50 129 ALA A O 1
ATOM 990 N N . ILE A 1 130 ? -13.021 -2.689 -7.256 1.00 90.69 130 ILE A N 1
ATOM 991 C CA . ILE A 1 130 ? -11.895 -3.430 -7.854 1.00 90.69 130 ILE A CA 1
ATOM 992 C C . ILE A 1 130 ? -10.564 -3.200 -7.127 1.00 90.69 130 ILE A C 1
ATOM 994 O O . ILE A 1 130 ? -9.613 -3.937 -7.371 1.00 90.69 130 ILE A O 1
ATOM 998 N N . SER A 1 131 ? -10.470 -2.186 -6.257 1.00 85.81 131 SER A N 1
ATOM 999 C CA . SER A 1 131 ? -9.205 -1.783 -5.623 1.00 85.81 131 SER A CA 1
ATOM 1000 C C . SER A 1 131 ? -8.589 -2.881 -4.751 1.00 85.81 131 SER A C 1
ATOM 1002 O O . SER A 1 131 ? -7.377 -3.081 -4.792 1.00 85.81 131 SER A O 1
ATOM 1004 N N . TYR A 1 132 ? -9.412 -3.637 -4.017 1.00 85.00 132 TYR A N 1
ATOM 1005 C CA . TYR A 1 132 ? -8.940 -4.727 -3.163 1.00 85.00 132 TYR A CA 1
ATOM 1006 C C . TYR A 1 132 ? -8.440 -5.937 -3.977 1.00 85.00 132 TYR A C 1
ATOM 1008 O O . TYR A 1 132 ? -7.295 -6.349 -3.781 1.00 85.00 132 TYR A O 1
ATOM 1016 N N . PRO A 1 133 ? -9.192 -6.453 -4.969 1.00 86.81 133 PRO A N 1
ATOM 1017 C CA . PRO A 1 133 ? -8.680 -7.495 -5.861 1.00 86.81 133 PRO A CA 1
ATOM 1018 C C . PRO A 1 133 ? -7.452 -7.063 -6.652 1.00 86.81 133 PRO A C 1
ATOM 1020 O O . PRO A 1 133 ? -6.562 -7.877 -6.886 1.00 86.81 133 PRO A O 1
ATOM 1023 N N . MET A 1 134 ? -7.385 -5.788 -7.043 1.00 85.88 134 MET A N 1
ATOM 1024 C CA . MET A 1 134 ? -6.199 -5.194 -7.654 1.00 85.88 134 MET A CA 1
ATOM 1025 C C . MET A 1 134 ? -4.994 -5.268 -6.726 1.00 85.88 134 MET A C 1
ATOM 1027 O O . MET A 1 134 ? -3.940 -5.744 -7.136 1.00 85.88 134 MET A O 1
ATOM 1031 N N . TYR A 1 135 ? -5.146 -4.846 -5.474 1.00 83.31 135 TYR A N 1
ATOM 1032 C CA . TYR A 1 135 ? -4.081 -4.937 -4.484 1.00 83.31 135 TYR A CA 1
ATOM 1033 C C . TYR A 1 135 ? -3.537 -6.375 -4.378 1.00 83.31 135 TYR A C 1
ATOM 1035 O O . TYR A 1 135 ? -2.333 -6.576 -4.514 1.00 83.31 135 TYR A O 1
ATOM 1043 N N . LEU A 1 136 ? -4.415 -7.380 -4.297 1.00 81.38 136 LEU A N 1
ATOM 1044 C CA . LEU A 1 136 ? -4.005 -8.786 -4.189 1.00 81.38 136 LEU A CA 1
ATOM 1045 C C . LEU A 1 136 ? -3.435 -9.394 -5.482 1.00 81.38 136 LEU A C 1
ATOM 1047 O O . LEU A 1 136 ? -2.554 -10.251 -5.424 1.00 81.38 136 LEU A O 1
ATOM 1051 N N . ASN A 1 137 ? -3.937 -8.991 -6.653 1.00 85.19 137 ASN A N 1
ATOM 1052 C CA . ASN A 1 137 ? -3.718 -9.725 -7.907 1.00 85.19 137 ASN A CA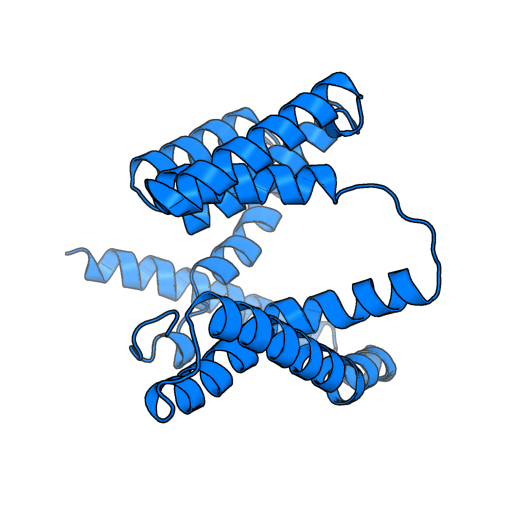 1
ATOM 1053 C C . ASN A 1 137 ? -3.010 -8.922 -9.007 1.00 85.19 137 ASN A C 1
ATOM 1055 O O . ASN A 1 137 ? -2.766 -9.461 -10.087 1.00 85.19 137 ASN A O 1
ATOM 1059 N N . HIS A 1 138 ? -2.632 -7.660 -8.774 1.00 82.12 138 HIS A N 1
ATOM 1060 C CA . HIS A 1 138 ? -1.959 -6.834 -9.790 1.00 82.12 138 HIS A CA 1
ATOM 1061 C C . HIS A 1 138 ? -0.660 -7.469 -10.320 1.00 82.12 138 HIS A C 1
ATOM 1063 O O . HIS A 1 138 ? -0.297 -7.269 -11.481 1.00 82.12 138 HIS A O 1
ATOM 1069 N N . TRP A 1 139 ? 0.027 -8.270 -9.499 1.00 86.69 139 TRP A N 1
ATOM 1070 C CA . TRP A 1 139 ? 1.259 -8.964 -9.878 1.00 86.69 139 TRP A CA 1
ATOM 1071 C C . TRP A 1 139 ? 1.061 -9.963 -11.030 1.00 86.69 139 TRP A C 1
ATOM 1073 O O . TRP A 1 139 ? 2.019 -10.228 -11.762 1.00 86.69 139 TRP A O 1
ATOM 1083 N N . ILE A 1 140 ? -0.161 -10.480 -11.236 1.00 88.69 140 ILE A N 1
ATOM 1084 C CA . ILE A 1 140 ? -0.498 -11.392 -12.343 1.00 88.69 140 ILE A CA 1
ATOM 1085 C C . ILE A 1 140 ? -0.200 -10.720 -13.685 1.00 88.69 140 ILE A C 1
ATOM 1087 O O . ILE A 1 140 ? 0.418 -11.333 -14.556 1.00 88.69 140 ILE A O 1
ATOM 1091 N N . GLY A 1 141 ? -0.571 -9.444 -13.836 1.00 91.12 141 GLY A N 1
ATOM 1092 C CA . GLY A 1 141 ? -0.309 -8.684 -15.058 1.00 91.12 141 GLY A CA 1
ATOM 1093 C C . GLY A 1 141 ? 1.182 -8.574 -15.354 1.00 91.12 141 GLY A C 1
ATOM 1094 O O . GLY A 1 141 ? 1.623 -8.897 -16.457 1.00 91.12 141 GLY A O 1
ATOM 1095 N N . GLY A 1 142 ? 1.975 -8.232 -14.336 1.00 88.38 142 GLY A N 1
ATOM 1096 C CA . GLY A 1 142 ? 3.433 -8.225 -14.438 1.00 88.38 142 GLY A CA 1
ATOM 1097 C C . GLY A 1 142 ? 3.997 -9.588 -14.838 1.00 88.38 142 GLY A C 1
ATOM 1098 O O . GLY A 1 142 ? 4.815 -9.665 -15.751 1.00 88.38 142 GLY A O 1
ATOM 1099 N N . PHE A 1 143 ? 3.540 -10.669 -14.205 1.00 89.38 143 PHE A N 1
ATOM 1100 C CA . PHE A 1 143 ? 4.015 -12.022 -14.496 1.00 89.38 143 PHE A CA 1
ATOM 1101 C C . PHE A 1 143 ? 3.730 -12.449 -15.942 1.00 89.38 143 PHE A C 1
ATOM 1103 O O . PHE A 1 143 ? 4.646 -12.883 -16.645 1.00 89.38 143 PHE A O 1
ATOM 1110 N N . VAL A 1 144 ? 2.485 -12.286 -16.397 1.00 92.31 144 VAL A N 1
ATOM 1111 C CA . VAL A 1 144 ? 2.058 -12.661 -17.752 1.00 92.31 144 VAL A CA 1
ATOM 1112 C C . VAL A 1 144 ? 2.819 -11.853 -18.799 1.00 92.31 144 VAL A C 1
ATOM 1114 O O . VAL A 1 144 ? 3.429 -12.429 -19.701 1.00 92.31 144 VAL A O 1
ATOM 1117 N N . VAL A 1 145 ? 2.844 -10.525 -18.660 1.00 93.44 145 VAL A N 1
ATOM 1118 C CA . VAL A 1 145 ? 3.448 -9.643 -19.666 1.00 93.44 145 VAL A CA 1
ATOM 1119 C C . VAL A 1 145 ? 4.961 -9.828 -19.731 1.00 93.44 145 VAL A C 1
ATOM 1121 O O . VAL A 1 145 ? 5.499 -9.918 -20.829 1.00 93.44 145 VAL A O 1
ATOM 1124 N N . HIS A 1 146 ? 5.658 -9.991 -18.602 1.00 90.06 146 HIS A N 1
ATOM 1125 C CA . HIS A 1 146 ? 7.094 -10.298 -18.631 1.00 90.06 146 HIS A CA 1
ATOM 1126 C C . HIS A 1 146 ? 7.379 -11.692 -19.203 1.00 90.06 146 HIS A C 1
ATOM 1128 O O . HIS A 1 146 ? 8.406 -11.889 -19.850 1.00 90.06 146 HIS A O 1
ATOM 1134 N N . GLY A 1 147 ? 6.492 -12.667 -18.981 1.00 90.38 147 GLY A N 1
ATOM 1135 C CA . GLY A 1 147 ? 6.593 -13.987 -19.606 1.00 90.38 147 GLY A CA 1
ATOM 1136 C C . GLY A 1 147 ? 6.530 -13.918 -21.134 1.00 90.38 147 GLY A C 1
ATOM 1137 O O . GLY A 1 147 ? 7.285 -14.621 -21.808 1.00 90.38 147 GLY A O 1
ATOM 1138 N N . ILE A 1 148 ? 5.680 -13.034 -21.664 1.00 90.94 148 ILE A N 1
ATOM 1139 C CA . ILE A 1 148 ? 5.541 -12.765 -23.101 1.00 90.94 148 ILE A CA 1
ATOM 1140 C C . ILE A 1 148 ? 6.726 -11.945 -23.624 1.00 90.94 148 ILE A C 1
ATOM 1142 O O . ILE A 1 148 ? 7.345 -12.339 -24.607 1.00 90.94 148 ILE A O 1
ATOM 1146 N N . ALA A 1 149 ? 7.081 -10.845 -22.953 1.00 90.50 149 ALA A N 1
ATOM 1147 C CA . ALA A 1 149 ? 8.144 -9.932 -23.378 1.00 90.50 149 ALA A CA 1
ATOM 1148 C C . ALA A 1 149 ? 9.507 -10.630 -23.497 1.00 90.50 149 ALA A C 1
ATOM 1150 O O . ALA A 1 149 ? 10.276 -10.335 -24.400 1.00 90.50 149 ALA A O 1
ATOM 1151 N N . LYS A 1 150 ? 9.783 -11.640 -22.661 1.00 88.38 150 LYS A N 1
ATOM 1152 C CA . LYS A 1 150 ? 10.993 -12.478 -22.784 1.00 88.38 150 LYS A CA 1
ATOM 1153 C C . LYS A 1 150 ? 11.099 -13.261 -24.096 1.00 88.38 150 LYS A C 1
ATOM 1155 O O . LYS A 1 150 ? 12.160 -13.806 -24.377 1.00 88.38 150 LYS A O 1
ATOM 1160 N N . ARG A 1 151 ? 10.004 -13.398 -24.843 1.00 90.75 151 ARG A N 1
ATOM 1161 C CA . ARG A 1 151 ? 9.941 -14.126 -26.119 1.00 90.75 151 ARG A CA 1
ATOM 1162 C C . ARG A 1 151 ? 9.774 -13.191 -27.315 1.00 90.75 151 ARG A C 1
ATOM 1164 O O . ARG A 1 151 ? 9.632 -13.678 -28.433 1.00 90.75 151 ARG A O 1
ATOM 1171 N N . ILE A 1 152 ? 9.699 -11.882 -27.078 1.00 88.06 152 ILE A N 1
ATOM 1172 C CA . ILE A 1 152 ? 9.294 -10.898 -28.072 1.00 88.06 152 ILE A CA 1
ATOM 1173 C C . ILE A 1 152 ? 10.128 -9.622 -27.900 1.00 88.06 152 ILE A C 1
ATOM 1175 O O . ILE A 1 152 ? 9.887 -8.831 -26.991 1.00 88.06 152 ILE A O 1
ATOM 1179 N N . ASP A 1 153 ? 11.047 -9.378 -28.832 1.00 81.62 153 ASP A N 1
ATOM 1180 C CA . ASP A 1 153 ? 12.045 -8.303 -28.709 1.00 81.62 153 ASP A CA 1
ATOM 1181 C C . ASP A 1 153 ? 11.508 -6.881 -28.969 1.00 81.62 153 ASP A C 1
ATOM 1183 O O . ASP A 1 153 ? 12.179 -5.901 -28.652 1.00 81.62 153 ASP A O 1
ATOM 1187 N N . TRP A 1 154 ? 10.295 -6.722 -29.518 1.00 83.00 154 TRP A N 1
ATOM 1188 C CA . TRP A 1 154 ? 9.714 -5.393 -29.799 1.00 83.00 154 TRP A CA 1
ATOM 1189 C C . TRP A 1 154 ? 8.997 -4.754 -28.598 1.00 83.00 154 TRP A C 1
ATOM 1191 O O . TRP A 1 154 ? 8.581 -3.594 -28.661 1.00 83.00 154 TRP A O 1
ATOM 1201 N N . LEU A 1 155 ? 8.865 -5.480 -27.484 1.00 85.25 155 LEU A N 1
ATOM 1202 C CA . LEU A 1 155 ? 8.283 -4.962 -26.248 1.00 85.25 155 LEU A CA 1
ATOM 1203 C C . LEU A 1 155 ? 9.315 -4.133 -25.479 1.00 85.25 155 LEU A C 1
ATOM 1205 O O . LEU A 1 155 ? 10.094 -4.635 -24.671 1.00 85.25 155 LEU A O 1
ATOM 1209 N N . THR A 1 156 ? 9.292 -2.822 -25.708 1.00 87.06 156 THR A N 1
ATOM 1210 C CA . THR A 1 156 ? 10.109 -1.879 -24.937 1.00 87.06 156 THR A CA 1
ATOM 1211 C C . THR A 1 156 ? 9.725 -1.893 -23.450 1.00 87.06 156 THR A C 1
ATOM 1213 O O . THR A 1 156 ? 8.610 -2.267 -23.073 1.00 87.06 156 THR A O 1
ATOM 1216 N N . GLN A 1 157 ? 10.638 -1.456 -22.577 1.00 84.00 157 GLN A N 1
ATOM 1217 C CA . GLN A 1 157 ? 10.387 -1.384 -21.130 1.00 84.00 157 GLN A CA 1
ATOM 1218 C C . GLN A 1 157 ? 9.148 -0.533 -20.767 1.00 84.00 157 GLN A C 1
ATOM 1220 O O . GLN A 1 157 ? 8.313 -1.015 -19.997 1.00 84.00 157 GLN A O 1
ATOM 1225 N N . PRO A 1 158 ? 8.928 0.666 -21.352 1.00 86.56 158 PRO A N 1
ATOM 1226 C CA . PRO A 1 158 ? 7.708 1.434 -21.093 1.00 86.56 158 PRO A CA 1
ATOM 1227 C C . PRO A 1 158 ? 6.429 0.704 -21.523 1.00 86.56 158 PRO A C 1
ATOM 1229 O O . PRO A 1 158 ? 5.450 0.684 -20.775 1.00 86.56 158 PRO A O 1
ATOM 1232 N N . ALA A 1 159 ? 6.441 0.061 -22.696 1.00 89.38 159 ALA A N 1
ATOM 1233 C CA . ALA A 1 159 ? 5.297 -0.705 -23.190 1.00 89.38 159 ALA A CA 1
ATOM 1234 C C . ALA A 1 159 ? 4.995 -1.909 -22.285 1.00 89.38 159 ALA A C 1
ATOM 1236 O O . ALA A 1 159 ? 3.841 -2.154 -21.942 1.00 89.38 159 ALA A O 1
ATOM 1237 N N . THR A 1 160 ? 6.038 -2.608 -21.832 1.00 90.75 160 THR A N 1
ATOM 1238 C CA . THR A 1 160 ? 5.940 -3.722 -20.878 1.00 90.75 160 THR A CA 1
ATOM 1239 C C . THR A 1 160 ? 5.301 -3.270 -19.564 1.00 90.75 160 THR A C 1
ATOM 1241 O O . THR A 1 160 ? 4.415 -3.954 -19.050 1.00 90.75 160 THR A O 1
ATOM 1244 N N . GLY A 1 161 ? 5.692 -2.106 -19.036 1.00 89.31 161 GLY A N 1
ATOM 1245 C CA . GLY A 1 161 ? 5.105 -1.529 -17.824 1.00 89.31 161 GLY A CA 1
ATOM 1246 C C . GLY A 1 161 ? 3.622 -1.181 -17.984 1.00 89.31 161 GLY A C 1
ATOM 1247 O O . GLY A 1 161 ? 2.797 -1.607 -17.173 1.00 89.31 161 GLY A O 1
ATOM 1248 N N . LEU A 1 162 ? 3.266 -0.474 -19.061 1.00 91.56 162 LEU A N 1
ATOM 1249 C CA . LEU A 1 162 ? 1.876 -0.095 -19.351 1.00 91.56 162 LEU A CA 1
ATOM 1250 C C . LEU A 1 162 ? 0.974 -1.315 -19.563 1.00 91.56 162 LEU A C 1
ATOM 1252 O O . LEU A 1 162 ? -0.123 -1.375 -19.008 1.00 91.56 162 LEU A O 1
ATOM 1256 N N . LEU A 1 163 ? 1.444 -2.310 -20.316 1.00 93.75 163 LEU A N 1
ATOM 1257 C CA . LEU A 1 163 ? 0.705 -3.553 -20.531 1.00 93.75 163 LEU A CA 1
ATOM 1258 C C . LEU A 1 163 ? 0.571 -4.358 -19.239 1.00 93.75 163 LEU A C 1
ATOM 1260 O O . LEU A 1 163 ? -0.511 -4.866 -18.959 1.00 93.75 163 LEU A O 1
ATOM 1264 N N . SER A 1 164 ? 1.628 -4.436 -18.423 1.00 93.50 164 SER A N 1
ATOM 1265 C CA . SER A 1 164 ? 1.569 -5.102 -17.114 1.00 93.50 164 SER A CA 1
ATOM 1266 C C . SER A 1 164 ? 0.492 -4.477 -16.227 1.00 93.50 164 SER A C 1
ATOM 1268 O O . SER A 1 164 ? -0.291 -5.201 -15.613 1.00 93.50 164 SER A O 1
ATOM 1270 N N . TYR A 1 165 ? 0.415 -3.143 -16.202 1.00 92.00 165 TYR A N 1
ATOM 1271 C CA . TYR A 1 165 ? -0.622 -2.416 -15.476 1.00 92.00 165 TYR A CA 1
ATOM 1272 C C . TYR A 1 165 ? -2.021 -2.698 -16.040 1.00 92.00 165 TYR A C 1
ATOM 1274 O O . TYR A 1 165 ? -2.918 -3.058 -15.281 1.00 92.00 165 TYR A O 1
ATOM 1282 N N . ALA A 1 166 ? -2.207 -2.606 -17.361 1.00 94.50 166 ALA A N 1
ATOM 1283 C CA . ALA A 1 166 ? -3.500 -2.843 -18.006 1.00 94.50 166 ALA A CA 1
ATOM 1284 C C . ALA A 1 166 ? -4.025 -4.272 -17.773 1.00 94.50 166 ALA A C 1
ATOM 1286 O O . ALA A 1 166 ? -5.187 -4.455 -17.407 1.00 94.50 166 ALA A O 1
ATOM 1287 N N . VAL A 1 167 ? -3.164 -5.285 -17.922 1.00 95.00 167 VAL A N 1
ATOM 1288 C CA . VAL A 1 167 ? -3.513 -6.687 -17.635 1.00 95.00 167 VAL A CA 1
ATOM 1289 C C . VAL A 1 167 ? -3.790 -6.880 -16.144 1.00 95.00 167 VAL A C 1
ATOM 1291 O O . VAL A 1 167 ? -4.720 -7.600 -15.792 1.00 95.00 167 VAL A O 1
ATOM 1294 N N . GLY A 1 168 ? -3.041 -6.206 -15.266 1.00 93.19 168 GLY A N 1
ATOM 1295 C CA . GLY A 1 168 ? -3.309 -6.194 -13.827 1.00 93.19 168 GLY A CA 1
ATOM 1296 C C . GLY A 1 168 ? -4.711 -5.667 -13.507 1.00 93.19 168 GLY A C 1
ATOM 1297 O O . GLY A 1 168 ? -5.464 -6.342 -12.808 1.00 93.19 168 GLY A O 1
ATOM 1298 N N . VAL A 1 169 ? -5.096 -4.522 -14.086 1.00 92.94 169 VAL A N 1
ATOM 1299 C CA . VAL A 1 169 ? -6.447 -3.940 -13.959 1.00 92.94 169 VAL A CA 1
ATOM 1300 C C . VAL A 1 169 ? -7.520 -4.903 -14.450 1.00 92.94 169 VAL A C 1
ATOM 1302 O O . VAL A 1 169 ? -8.517 -5.108 -13.756 1.00 92.94 169 VAL A O 1
ATOM 1305 N N . ALA A 1 170 ? -7.309 -5.540 -15.602 1.00 93.69 170 ALA A N 1
ATOM 1306 C CA . ALA A 1 170 ? -8.240 -6.532 -16.128 1.00 93.69 170 ALA A CA 1
ATOM 1307 C C . ALA A 1 170 ? -8.379 -7.749 -15.196 1.00 93.69 170 ALA A C 1
ATOM 1309 O O . ALA A 1 170 ? -9.498 -8.177 -14.911 1.00 93.69 170 ALA A O 1
ATOM 1310 N N . ALA A 1 171 ? -7.267 -8.274 -14.674 1.00 92.62 171 ALA A N 1
ATOM 1311 C CA . ALA A 1 171 ? -7.266 -9.395 -13.737 1.00 92.62 171 ALA A CA 1
ATOM 1312 C C . ALA A 1 171 ? -7.976 -9.043 -12.418 1.00 92.62 171 ALA A C 1
ATOM 1314 O O . ALA A 1 171 ? -8.805 -9.818 -11.942 1.00 92.62 171 ALA A O 1
ATOM 1315 N N . GLY A 1 172 ? -7.712 -7.858 -11.859 1.00 91.06 172 GLY A N 1
ATOM 1316 C CA . GLY A 1 172 ? -8.388 -7.366 -10.657 1.00 91.06 172 GLY A CA 1
ATOM 1317 C C . GLY A 1 172 ? -9.890 -7.163 -10.870 1.00 91.06 172 GLY A C 1
ATOM 1318 O O . GLY A 1 172 ? -10.695 -7.582 -10.040 1.00 91.06 172 GLY A O 1
ATOM 1319 N N . ALA A 1 173 ? -10.293 -6.593 -12.008 1.00 93.12 173 ALA A N 1
ATOM 1320 C CA . ALA A 1 173 ? -11.705 -6.449 -12.361 1.00 93.12 173 ALA A CA 1
ATOM 1321 C C . ALA A 1 173 ? -12.398 -7.811 -12.540 1.00 93.12 173 ALA A C 1
ATOM 1323 O O . ALA A 1 173 ? -13.518 -7.999 -12.065 1.00 93.12 173 ALA A O 1
ATOM 1324 N N . PHE A 1 174 ? -11.730 -8.778 -13.173 1.00 93.94 174 PHE A N 1
ATOM 1325 C CA . PHE A 1 174 ? -12.242 -10.140 -13.315 1.00 93.94 174 PHE A CA 1
ATOM 1326 C C . PHE A 1 174 ? -12.425 -10.823 -11.954 1.00 93.94 174 PHE A C 1
ATOM 1328 O O . PHE A 1 174 ? -13.505 -11.345 -11.672 1.00 93.94 174 PHE A O 1
ATOM 1335 N N . ALA A 1 175 ? -11.408 -10.762 -11.089 1.00 93.06 175 ALA A N 1
ATOM 1336 C CA . ALA A 1 175 ? -11.472 -11.297 -9.731 1.00 93.06 175 ALA A CA 1
ATOM 1337 C C . ALA A 1 175 ? -12.614 -10.655 -8.930 1.00 93.06 175 ALA A C 1
ATOM 1339 O O . ALA A 1 175 ? -13.408 -11.377 -8.329 1.00 93.06 175 ALA A O 1
ATOM 1340 N N . TYR A 1 176 ? -12.787 -9.331 -9.030 1.00 92.88 176 TYR A N 1
ATOM 1341 C CA . TYR A 1 176 ? -13.904 -8.639 -8.393 1.00 92.88 176 TYR A CA 1
ATOM 1342 C C . TYR A 1 176 ? -15.263 -9.215 -8.811 1.00 92.88 176 TYR A C 1
ATOM 1344 O O . TYR A 1 176 ? -16.098 -9.534 -7.964 1.00 92.88 176 TYR A O 1
ATOM 1352 N N . VAL A 1 177 ? -15.506 -9.338 -10.119 1.00 93.06 177 VAL A N 1
ATOM 1353 C CA . VAL A 1 177 ? -16.818 -9.759 -10.630 1.00 93.06 177 VAL A CA 1
ATOM 1354 C C . VAL A 1 177 ? -17.093 -11.230 -10.317 1.00 93.06 177 VAL A C 1
ATOM 1356 O O . VAL A 1 177 ? -18.224 -11.564 -9.967 1.00 93.06 177 VAL A O 1
ATOM 1359 N N . MET A 1 178 ? -16.087 -12.097 -10.440 1.00 94.38 178 MET A N 1
ATOM 1360 C CA . MET A 1 178 ? -16.252 -13.545 -10.282 1.00 94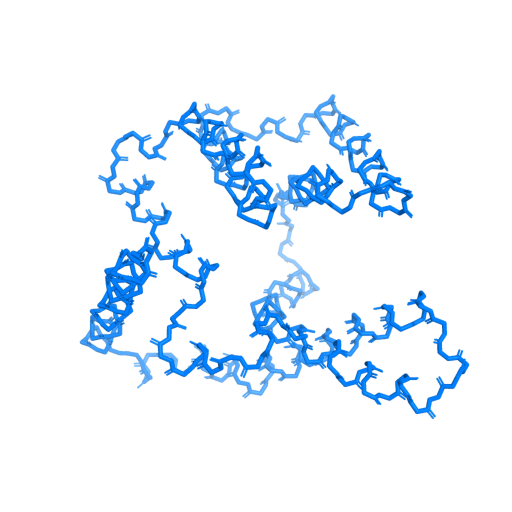.38 178 MET A CA 1
ATOM 1361 C C . MET A 1 178 ? -16.224 -13.998 -8.822 1.00 94.38 178 MET A C 1
ATOM 1363 O O . MET A 1 178 ? -17.015 -14.858 -8.428 1.00 94.38 178 MET A O 1
ATOM 1367 N N . ILE A 1 179 ? -15.330 -13.423 -8.019 1.00 92.56 179 ILE A N 1
ATOM 1368 C CA . ILE A 1 179 ? -15.018 -13.899 -6.671 1.00 92.56 179 ILE A CA 1
ATOM 1369 C C . ILE A 1 179 ? -15.580 -12.922 -5.645 1.00 92.56 179 ILE A C 1
ATOM 1371 O O . ILE A 1 179 ? -16.562 -13.242 -4.972 1.00 92.56 179 ILE A O 1
ATOM 1375 N N . ASP A 1 180 ? -15.009 -11.723 -5.539 1.00 90.75 180 ASP A N 1
ATOM 1376 C CA . ASP A 1 180 ? -15.284 -10.819 -4.419 1.00 90.75 180 ASP A CA 1
ATOM 1377 C C . ASP A 1 180 ? -16.747 -10.402 -4.347 1.00 90.75 180 ASP A C 1
ATOM 1379 O O . ASP A 1 180 ? -17.339 -10.412 -3.270 1.00 90.75 180 ASP A O 1
ATOM 1383 N N . ARG A 1 181 ? -17.378 -10.099 -5.483 1.00 91.44 181 ARG A N 1
ATOM 1384 C CA . ARG A 1 181 ? -18.800 -9.744 -5.518 1.00 91.44 181 ARG A CA 1
ATOM 1385 C C . ARG A 1 181 ? -19.676 -10.875 -4.975 1.00 91.44 181 ARG A C 1
ATOM 1387 O O . ARG A 1 181 ? -20.613 -10.612 -4.221 1.00 91.44 181 ARG A O 1
ATOM 1394 N N . THR A 1 182 ? -19.360 -12.121 -5.321 1.00 92.50 182 THR A N 1
ATOM 1395 C CA . THR A 1 182 ? -20.077 -13.314 -4.851 1.00 92.50 182 THR A CA 1
ATOM 1396 C C . THR A 1 182 ? -19.846 -13.547 -3.361 1.00 92.50 182 THR A C 1
ATOM 1398 O O . THR A 1 182 ? -20.803 -13.810 -2.624 1.00 92.50 182 THR A O 1
ATOM 1401 N N . VAL A 1 183 ? -18.596 -13.405 -2.909 1.00 90.94 183 VAL A N 1
ATOM 1402 C CA . VAL A 1 183 ? -18.209 -13.523 -1.497 1.00 90.94 183 VAL A CA 1
ATOM 1403 C C . VAL A 1 183 ? -18.905 -12.457 -0.660 1.00 90.94 183 VAL A C 1
ATOM 1405 O O . VAL A 1 183 ? -19.534 -12.791 0.337 1.00 90.94 183 VAL A O 1
ATOM 1408 N N . MET A 1 184 ? -18.881 -11.194 -1.087 1.00 89.12 184 MET A N 1
ATOM 1409 C CA . MET A 1 184 ? -19.552 -10.093 -0.395 1.00 89.12 184 MET A CA 1
ATOM 1410 C C . MET A 1 184 ? -21.067 -10.303 -0.308 1.00 89.12 184 MET A C 1
ATOM 1412 O O . MET A 1 184 ? -21.649 -10.061 0.749 1.00 89.12 184 MET A O 1
ATOM 1416 N N . ALA A 1 185 ? -21.699 -10.785 -1.383 1.00 92.25 185 ALA A N 1
ATOM 1417 C CA . ALA A 1 185 ? -23.137 -11.054 -1.413 1.00 92.25 185 ALA A CA 1
ATOM 1418 C C . ALA A 1 185 ? -23.559 -12.221 -0.503 1.00 92.25 185 ALA A C 1
ATOM 1420 O O . ALA A 1 185 ? -24.703 -12.272 -0.059 1.00 92.25 185 ALA A O 1
ATOM 1421 N N . ASN A 1 186 ? -22.648 -13.154 -0.216 1.00 94.00 186 ASN A N 1
ATOM 1422 C CA . ASN A 1 186 ? -22.915 -14.341 0.599 1.00 94.00 186 ASN A CA 1
ATOM 1423 C C . ASN A 1 186 ? -22.085 -14.368 1.890 1.00 94.00 186 ASN A C 1
ATOM 1425 O O . ASN A 1 186 ? -21.956 -15.420 2.514 1.00 94.00 186 ASN A O 1
ATOM 1429 N N . ARG A 1 187 ? -21.530 -13.226 2.312 1.00 88.88 187 ARG A N 1
ATOM 1430 C CA . ARG A 1 187 ? -20.560 -13.163 3.414 1.00 88.88 187 ARG A CA 1
ATOM 1431 C C . ARG A 1 187 ? -21.116 -13.755 4.711 1.00 88.88 187 ARG A C 1
ATOM 1433 O O . ARG A 1 187 ? -20.408 -14.476 5.396 1.00 88.88 187 ARG A O 1
ATOM 1440 N N . ASP A 1 188 ? -22.398 -13.533 4.993 1.00 90.12 188 ASP A N 1
ATOM 1441 C CA . ASP A 1 188 ? -23.036 -14.004 6.227 1.00 90.12 188 ASP A CA 1
ATOM 1442 C C . ASP A 1 188 ? -23.203 -15.537 6.237 1.00 90.12 188 ASP A C 1
ATOM 1444 O O . ASP A 1 188 ? -23.382 -16.138 7.290 1.00 90.12 188 ASP A O 1
ATOM 1448 N N . LYS A 1 189 ? -23.113 -16.186 5.065 1.00 92.31 189 LYS A N 1
ATOM 1449 C CA . LYS A 1 189 ? -23.088 -17.651 4.930 1.00 92.31 189 LYS A CA 1
ATOM 1450 C C . LYS A 1 189 ? -21.674 -18.220 5.041 1.00 92.31 189 LYS A C 1
ATOM 1452 O O . LYS A 1 189 ? -21.514 -19.363 5.453 1.00 92.31 189 LYS A O 1
ATOM 1457 N N . PHE A 1 190 ? -20.665 -17.455 4.626 1.00 87.12 190 PHE A N 1
ATOM 1458 C CA . PHE A 1 190 ? -19.269 -17.899 4.598 1.00 87.12 190 PHE A CA 1
ATOM 1459 C C . PHE A 1 190 ? -18.515 -17.611 5.896 1.00 87.12 190 PHE A C 1
ATOM 1461 O O . PHE A 1 190 ? -17.584 -18.339 6.232 1.00 87.12 190 PHE A O 1
ATOM 1468 N N . TYR A 1 191 ? -18.904 -16.569 6.627 1.00 89.94 191 TYR A N 1
ATOM 1469 C CA . TYR A 1 191 ? -18.193 -16.116 7.814 1.00 89.94 191 TYR A CA 1
ATOM 1470 C C . TYR A 1 191 ? -19.055 -16.275 9.064 1.00 89.94 191 TYR A C 1
ATOM 1472 O O . TYR A 1 191 ? -20.178 -15.786 9.135 1.00 89.94 191 TYR A O 1
ATOM 1480 N N . SER A 1 192 ? -18.485 -16.914 10.083 1.00 92.81 192 SER A N 1
ATOM 1481 C CA . SER A 1 192 ? -19.024 -16.953 11.442 1.00 92.81 192 SER A CA 1
ATOM 1482 C C . SER A 1 192 ? -18.039 -16.301 12.417 1.00 92.81 192 SER A C 1
ATOM 1484 O O . SER A 1 192 ? -16.837 -16.250 12.127 1.00 92.81 192 SER A O 1
ATOM 1486 N N . PRO A 1 193 ? -18.497 -15.823 13.590 1.00 92.88 193 PRO A N 1
ATOM 1487 C CA . PRO A 1 193 ? -17.600 -15.294 14.616 1.00 92.88 193 PRO A CA 1
ATOM 1488 C C . PRO A 1 193 ? -16.505 -16.291 15.003 1.00 92.88 193 PRO A C 1
ATOM 1490 O O . PRO A 1 193 ? -15.343 -15.910 15.105 1.00 92.88 193 PRO A O 1
ATOM 1493 N N . GLN A 1 194 ? -16.853 -17.576 15.137 1.00 94.12 194 GLN A N 1
ATOM 1494 C CA . GLN A 1 194 ? -15.901 -18.636 15.469 1.00 94.12 194 GLN A CA 1
ATOM 1495 C C . GLN A 1 194 ? -14.832 -18.769 14.386 1.00 94.12 194 GLN A C 1
ATOM 1497 O O . GLN A 1 194 ? -13.646 -18.781 14.701 1.00 94.12 194 GLN A O 1
ATOM 1502 N N . PHE A 1 195 ? -15.241 -18.803 13.114 1.00 91.62 195 PHE A N 1
ATOM 1503 C CA . PHE A 1 195 ? -14.304 -18.881 11.999 1.00 91.62 195 PHE A CA 1
ATOM 1504 C C . PHE A 1 195 ? -13.381 -17.657 11.951 1.00 91.62 195 PHE A C 1
ATOM 1506 O O . PHE A 1 195 ? -12.171 -17.808 11.793 1.00 91.62 195 PHE A O 1
ATOM 1513 N N . GLY A 1 196 ? -13.921 -16.456 12.178 1.00 90.25 196 GLY A N 1
ATOM 1514 C CA . GLY A 1 196 ? -13.131 -15.229 12.289 1.00 90.25 196 GLY A CA 1
ATOM 1515 C C . GLY A 1 196 ? -12.100 -15.285 13.422 1.00 90.25 196 GLY A C 1
ATOM 1516 O O . GLY A 1 196 ? -10.937 -14.944 13.209 1.00 90.25 196 GL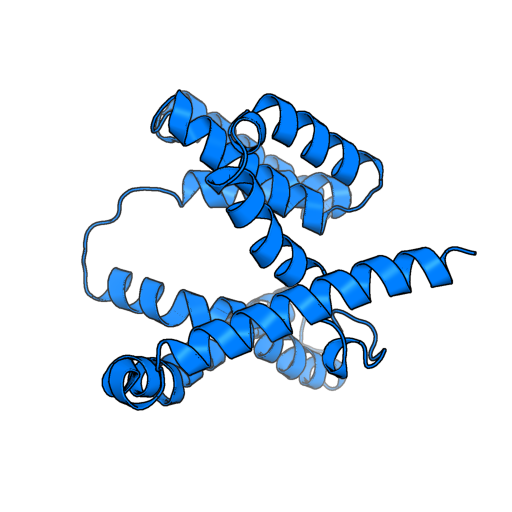Y A O 1
ATOM 1517 N N . THR A 1 197 ? -12.486 -15.770 14.606 1.00 93.12 197 THR A N 1
ATOM 1518 C CA . THR A 1 197 ? -11.558 -15.969 15.731 1.00 93.12 197 THR A CA 1
ATOM 1519 C C . THR A 1 197 ? -10.483 -17.001 15.400 1.00 93.12 197 THR A C 1
ATOM 1521 O O . THR A 1 197 ? -9.309 -16.752 15.664 1.00 93.12 197 THR A O 1
ATOM 1524 N N . THR A 1 198 ? -10.845 -18.129 14.786 1.00 94.25 198 THR A N 1
ATOM 1525 C CA . THR A 1 198 ? -9.881 -19.153 14.362 1.00 94.25 198 THR A CA 1
ATOM 1526 C C . THR A 1 198 ? -8.879 -18.589 13.359 1.00 94.25 198 THR A C 1
ATOM 1528 O O . THR A 1 198 ? -7.676 -18.761 13.548 1.00 94.25 198 THR A O 1
ATOM 1531 N N . LEU A 1 199 ? -9.342 -17.863 12.337 1.00 90.81 199 LEU A N 1
ATOM 1532 C CA . LEU A 1 199 ? -8.459 -17.216 11.365 1.00 90.81 199 LEU A CA 1
ATOM 1533 C C . LEU A 1 199 ? -7.536 -16.187 12.023 1.00 90.81 199 LEU A C 1
ATOM 1535 O O . LEU A 1 199 ? -6.353 -16.146 11.695 1.00 90.81 199 LEU A O 1
ATOM 1539 N N . ALA A 1 200 ? -8.038 -15.395 12.974 1.00 89.06 200 ALA A N 1
ATOM 1540 C CA . ALA A 1 200 ? -7.215 -14.443 13.714 1.00 89.06 200 ALA A CA 1
ATOM 1541 C C . ALA A 1 200 ? -6.127 -15.151 14.538 1.00 89.06 200 ALA A C 1
ATOM 1543 O O . ALA A 1 200 ? -4.964 -14.755 14.481 1.00 89.06 200 ALA A O 1
ATOM 1544 N N . LEU A 1 201 ? -6.478 -16.221 15.262 1.00 92.81 201 LEU A N 1
ATOM 1545 C CA . LEU A 1 201 ? -5.517 -17.015 16.035 1.00 92.81 201 LEU A CA 1
ATOM 1546 C C . LEU A 1 201 ? -4.443 -17.634 15.136 1.00 92.81 201 LEU A C 1
ATOM 1548 O O . LEU A 1 201 ? -3.262 -17.559 15.469 1.00 92.81 201 LEU A O 1
ATOM 1552 N N . ILE A 1 202 ? -4.836 -18.190 13.987 1.00 91.12 202 ILE A N 1
ATOM 1553 C CA . ILE A 1 202 ? -3.894 -18.731 13.000 1.00 91.12 202 ILE A CA 1
ATOM 1554 C C . ILE A 1 202 ? -2.982 -17.618 12.481 1.00 91.12 202 ILE A C 1
ATOM 1556 O O . ILE A 1 202 ? -1.765 -17.778 12.494 1.00 91.12 202 ILE A O 1
ATOM 1560 N N . ALA A 1 203 ? -3.541 -16.477 12.073 1.00 87.06 203 ALA A N 1
ATOM 1561 C CA . ALA A 1 203 ? -2.771 -15.373 11.510 1.00 87.06 203 ALA A CA 1
ATOM 1562 C C . ALA A 1 203 ? -1.740 -14.822 12.507 1.00 87.06 203 ALA A C 1
ATOM 1564 O O . ALA A 1 203 ? -0.558 -14.729 12.182 1.00 87.06 203 ALA A O 1
ATOM 1565 N N . TYR A 1 204 ? -2.152 -14.517 13.740 1.00 89.12 204 TYR A N 1
ATOM 1566 C CA . TYR A 1 204 ? -1.225 -14.046 14.773 1.00 89.12 204 TYR A CA 1
ATOM 1567 C C . TYR A 1 204 ? -0.245 -15.137 15.223 1.00 89.12 204 TYR A C 1
ATOM 1569 O O . TYR A 1 204 ? 0.911 -14.828 15.511 1.00 89.12 204 TYR A O 1
ATOM 1577 N N . GLY A 1 205 ? -0.654 -16.409 15.219 1.00 89.44 205 GLY A N 1
ATOM 1578 C CA . GLY A 1 205 ? 0.247 -17.542 15.432 1.00 89.44 205 GLY A CA 1
ATOM 1579 C C . GLY A 1 205 ? 1.353 -17.604 14.375 1.00 89.44 205 GLY A C 1
ATOM 1580 O O . GLY A 1 205 ? 2.527 -17.703 14.724 1.00 89.44 205 GLY A O 1
ATOM 1581 N N . LEU A 1 206 ? 1.004 -17.454 13.094 1.00 86.88 206 LEU A N 1
ATOM 1582 C CA . LEU A 1 206 ? 1.967 -17.404 11.989 1.00 86.88 206 LEU A CA 1
ATOM 1583 C C . LEU A 1 206 ? 2.904 -16.194 12.087 1.00 86.88 206 LEU A C 1
ATOM 1585 O O . LEU A 1 206 ? 4.096 -16.335 11.826 1.00 86.88 206 LEU A O 1
ATOM 1589 N N . VAL A 1 207 ? 2.407 -15.028 12.514 1.00 84.12 207 VAL A N 1
ATOM 1590 C CA . VAL A 1 207 ? 3.254 -13.850 12.781 1.00 84.12 207 VAL A CA 1
ATOM 1591 C C . VAL A 1 207 ? 4.280 -14.158 13.877 1.00 84.12 207 VAL A C 1
ATOM 1593 O O . VAL A 1 207 ? 5.470 -13.910 13.691 1.00 84.12 207 VAL A O 1
ATOM 1596 N N . LEU A 1 208 ? 3.851 -14.737 15.004 1.00 86.69 208 LEU A N 1
ATOM 1597 C CA . LEU A 1 208 ? 4.756 -15.102 16.101 1.00 86.69 208 LEU A CA 1
ATOM 1598 C C . LEU A 1 208 ? 5.792 -16.148 15.673 1.00 86.69 208 LEU A C 1
ATOM 1600 O O . LEU A 1 208 ? 6.966 -16.032 16.035 1.00 86.69 208 LEU A O 1
ATOM 1604 N N . LEU A 1 209 ? 5.385 -17.140 14.878 1.00 85.12 209 LEU A N 1
ATOM 1605 C CA . LEU A 1 209 ? 6.294 -18.128 14.292 1.00 85.12 209 LEU A CA 1
ATOM 1606 C C . LEU A 1 209 ? 7.302 -17.474 13.340 1.00 85.12 209 LEU A C 1
ATOM 1608 O O . LEU A 1 209 ? 8.489 -17.777 13.414 1.00 85.12 209 LEU A O 1
ATOM 1612 N N . GLY A 1 210 ? 6.861 -16.537 12.499 1.00 78.75 210 GLY A N 1
ATOM 1613 C CA . GLY A 1 210 ? 7.738 -15.788 11.599 1.00 78.75 210 GLY A CA 1
ATOM 1614 C C . GLY A 1 210 ? 8.781 -14.960 12.352 1.00 78.75 210 GLY A C 1
ATOM 1615 O O . GLY A 1 210 ? 9.965 -15.016 12.023 1.00 78.75 210 GLY A O 1
ATOM 1616 N N . ILE A 1 211 ? 8.364 -14.248 13.403 1.00 80.31 211 ILE A N 1
ATOM 1617 C CA . ILE A 1 211 ? 9.262 -13.445 14.246 1.00 80.31 211 ILE A CA 1
ATOM 1618 C C . ILE A 1 211 ? 10.266 -14.347 14.978 1.00 80.31 211 ILE A C 1
ATOM 1620 O O . ILE A 1 211 ? 11.473 -14.132 14.883 1.00 80.31 211 ILE A O 1
ATOM 1624 N N . SER A 1 212 ? 9.787 -15.369 15.692 1.00 84.38 212 SER A N 1
ATOM 1625 C CA . SER A 1 212 ? 10.641 -16.273 16.482 1.00 84.38 212 SER A CA 1
ATOM 1626 C C . SER A 1 212 ? 11.591 -17.104 15.615 1.00 84.38 212 SER A C 1
ATOM 1628 O O . SER A 1 212 ? 12.775 -17.234 15.942 1.00 84.38 212 SER A O 1
ATOM 1630 N N . GLY A 1 213 ? 11.102 -17.618 14.486 1.00 80.88 213 GLY A N 1
ATOM 1631 C CA . GLY A 1 213 ? 11.904 -18.303 13.478 1.00 80.88 213 GLY A CA 1
ATOM 1632 C C . GLY A 1 213 ? 12.971 -17.386 12.884 1.00 80.88 213 GLY A C 1
ATOM 1633 O O . GLY A 1 213 ? 14.139 -17.763 12.845 1.00 80.88 213 GLY A O 1
ATOM 1634 N N . GLY A 1 214 ? 12.603 -16.154 12.518 1.00 75.56 214 GLY A N 1
ATOM 1635 C CA . GLY A 1 214 ? 13.548 -15.138 12.054 1.00 75.56 214 GLY A CA 1
ATOM 1636 C C . GLY A 1 214 ? 14.663 -14.874 13.067 1.00 75.56 214 GLY A C 1
ATOM 1637 O O . GLY A 1 214 ? 15.834 -14.972 12.719 1.00 75.56 214 GLY A O 1
ATOM 1638 N N . PHE A 1 215 ? 14.322 -14.637 14.337 1.00 80.00 215 PHE A N 1
ATOM 1639 C CA . PHE A 1 215 ? 15.321 -14.450 15.399 1.00 80.00 215 PHE A CA 1
ATOM 1640 C C . PHE A 1 215 ? 16.237 -15.663 15.593 1.00 80.00 215 PHE A C 1
ATOM 1642 O O . PHE A 1 215 ? 17.424 -15.498 15.862 1.00 80.00 215 PHE A O 1
ATOM 1649 N N . SER A 1 216 ? 15.705 -16.877 15.452 1.00 79.94 216 SER A N 1
ATOM 1650 C CA . SER A 1 216 ? 16.482 -18.109 15.630 1.00 79.94 216 SER A CA 1
ATOM 1651 C C . SER A 1 216 ? 17.479 -18.351 14.492 1.00 79.94 216 SER A C 1
ATOM 1653 O O . SER A 1 216 ? 18.533 -18.937 14.728 1.00 79.94 216 SER A O 1
ATOM 1655 N N . LEU A 1 217 ? 17.152 -17.892 13.280 1.00 74.81 217 LEU A N 1
ATOM 1656 C CA . LEU A 1 217 ? 17.966 -18.029 12.066 1.00 74.81 217 LEU A CA 1
ATOM 1657 C C . LEU A 1 217 ? 18.992 -16.900 11.873 1.00 74.81 217 LEU A C 1
ATOM 1659 O O . LEU A 1 217 ? 19.815 -16.988 10.971 1.00 74.81 217 LEU A O 1
ATOM 1663 N N . VAL A 1 218 ? 18.944 -15.842 12.688 1.00 66.19 218 VAL A N 1
ATOM 1664 C CA . VAL A 1 218 ? 19.911 -14.722 12.674 1.00 66.19 218 VAL A CA 1
ATOM 1665 C C . VAL A 1 218 ? 21.153 -15.025 13.544 1.00 66.19 218 VAL A C 1
ATOM 1667 O O . VAL A 1 218 ? 21.964 -14.144 13.819 1.00 66.19 218 VAL A O 1
ATOM 1670 N N . LYS A 1 219 ? 21.329 -16.284 13.958 1.00 46.94 219 LYS A N 1
ATOM 1671 C CA . LYS A 1 219 ? 22.600 -16.809 14.480 1.00 46.94 219 LYS A CA 1
ATOM 1672 C C . LYS A 1 219 ? 23.515 -17.235 13.340 1.00 46.94 219 LYS A C 1
ATOM 1674 O O . LYS A 1 219 ? 24.735 -17.018 13.493 1.00 46.94 219 LYS A O 1
#